Protein 1S0P (pdb70)

CATH classification: 1.25.40.330

InterPro domains:
  IPR001837 Adenylate cyclase-associated CAP [PTH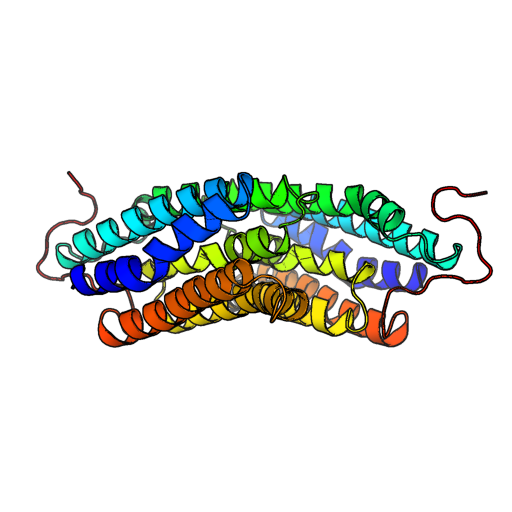R10652] (8-463)
  IPR006599 CARP motif [SM00673] (344-381)
  IPR006599 CARP motif [SM00673] (382-419)
  IPR013912 Adenylate cyclase-associated CAP, C-terminal [PF08603] (307-463)
  IPR013992 Adenylate cyclase-associated CAP, N-terminal [PF01213] (9-50)
  IPR016098 Cyclase-associated protein CAP/septum formation inhibitor MinC, C-terminal [G3DSA:2.160.20.70] (302-463)
  IPR017901 C-CAP/cofactor C-like domain [PS51329] (304-443)
  IPR018106 CAP, conserved site, N-terminal [PS01088] (9-21)
  IPR028417 CAP, conserved site, C-terminal [PS01089] (437-448)
  IPR036222 Adenylate cyclase-associated CAP, N-terminal domain superfamily [G3DSA:1.25.40.330] (51-221)
  IPR036222 Adenylate cyclase-associated CAP, N-terminal domain superfamily [SSF101278] (51-220)
  IPR036223 Adenylate cyclase-associated CAP, C-terminal superfamily [SSF69340] (307-463)
  IPR053950 CAP, N-terminal domain [PF21938] (55-213)

Solvent-accessible surface area: 16797 Å² total; per-residue (Å²): 78,35,125,53,2,42,59,15,16,75,117,11,2,80,43,0,34,62,23,0,118,147,24,5,118,38,0,4,60,1,1,67,32,0,40,103,0,2,77,26,1,54,60,15,6,63,38,0,59,103,7,103,122,20,68,126,127,14,23,95,68,38,12,98,67,5,17,98,49,9,29,61,0,8,131,26,20,27,83,47,68,101,17,196,47,34,29,1,0,0,0,0,8,34,0,12,25,1,4,21,0,5,64,25,105,90,62,0,1,78,9,0,32,55,8,40,35,13,0,48,52,16,1,89,83,4,57,185,107,39,138,74,116,46,105,36,3,22,55,0,4,52,24,0,18,53,0,0,94,39,0,22,144,13,0,120,128,75,10,79,95,14,16,67,33,47,115,191,14,39,91,3,132,68,84,2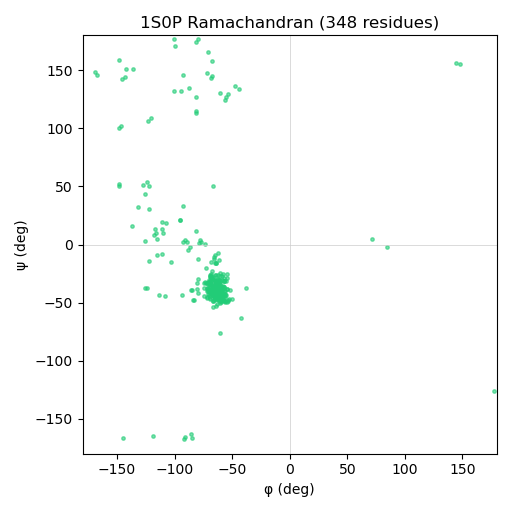05,53,38,163,66,0,49,62,20,15,70,122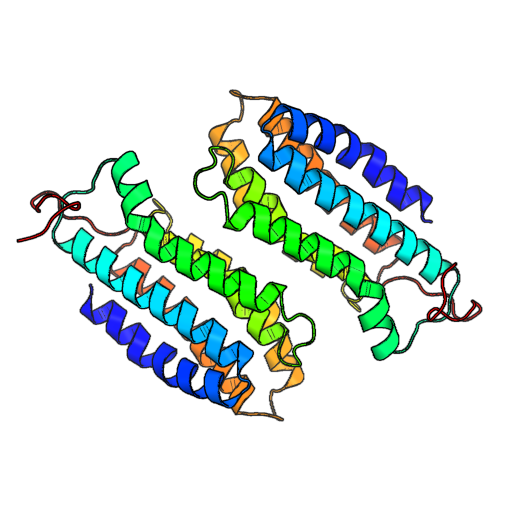,24,5,82,53,2,31,64,23,0,117,135,25,6,105,32,0,3,85,0,0,59,35,2,35,93,0,3,83,22,0,61,57,13,3,69,35,0,62,80,2,106,104,23,59,118,130,33,32,94,100,48,25,86,69,5,16,104,58,7,28,58,0,7,122,26,24,25,82,47,70,108,16,176,37,38,32,3,0,0,0,0,9,34,0,12,19,0,4,27,0,8,70,26,108,89,64,0,8,83,8,0,32,53,10,50,35,14,0,40,50,18,1,89,88,2,39,191,107,44,126,83,114,45,116,43,3,26,50,0,4,44,24,3,13,58,2,0,93,48,0,49,119,6,0,147,108,86,8,78,89,12,14,70,34,48,112,195,13,41,97,13,173,72,87,195

Sequence (352 aa):
SVKEFQNLVDQHITPFVALSKKLAPEVGNQVEQLVKAIDAEKALINTASQSKKPSQETLLELIKPLNNFAAEVGKIRDSNRSSKFFNNLSAISESIGFLSWVVVEPTPGPHVAEMRGSAEFYTNRILKEFKGVNQDQVDWVSNYVNFLKDLEKYIKQYHTTGLTWNPKGGDAKSATSVKEFQNLVDQHITPFVALSKKLAPEVGNQVEQLVKAIDAEKALINTASQSKKPSQETLLELIKPLNNFAAEVGKIRDSNRSSKFFNNLSAISESIGFLSWVVVEPTPGPHVAEMRGSAEFYTNRILKEFKGVNQDQVDWVSNYVNFLKDLEKYIKQYHTTGLTWNPKGGDAKSAT

B-factor: mean 16.44, std 8.62, range [5.57, 60.9]

Radius of gyration: 21.34 Å; Cα contacts (8 Å, |Δi|>4): 500; chains: 2; bounding box: 52×48×54 Å

Nearest PDB structures (foldseek):
  1s0p-assembly1_B  TM=9.963E-01  e=9.541E-25  Dictyostelium discoideum
  1tjf-assembly1_A  TM=9.956E-01  e=3.149E-23  Dictyostelium discoideum
  6rsw-assembly1_C  TM=9.699E-01  e=6.333E-14  Mus musculus
  6rsq-assembly1_A  TM=9.649E-01  e=9.505E-13  Mus musculus
  2cmr-assembly1_A  TM=3.172E-01  e=4.358E+00  Human immunodeficiency virus 1

Structure (mmCIF, N/CA/C/O backbone):
data_1S0P
#
_entry.id   1S0P
#
_cell.length_a   37.52
_cell.length_b   42.13
_cell.length_c   53.74
_cell.angle_alpha   97.42
_cell.angle_beta   105.09
_cell.angle_gamma   97.15
#
_symmetry.space_group_name_H-M   'P 1'
#
loop_
_entity.id
_entity.type
_entity.pdbx_description
1 polymer 'Adenylyl cyclase-associated protein'
2 non-polymer 'MAGNESIUM ION'
3 water water
#
loop_
_atom_site.group_PDB
_atom_site.id
_atom_site.type_symbol
_atom_site.label_atom_id
_atom_site.label_alt_id
_atom_site.label_comp_id
_atom_site.label_asym_id
_atom_site.label_entity_id
_atom_site.label_seq_id
_atom_site.pdbx_PDB_ins_code
_atom_site.Cartn_x
_atom_site.Cartn_y
_atom_site.Cartn_z
_atom_site.occupancy
_atom_site.B_iso_or_equiv
_atom_site.auth_seq_id
_atom_site.auth_comp_id
_atom_site.auth_asym_id
_atom_site.auth_atom_id
_atom_site.pdbx_PDB_model_num
ATOM 1 N N . SER A 1 1 ? -19.136 14.889 -17.694 1.00 25.20 51 SER A N 1
ATOM 2 C CA . SER A 1 1 ? -18.298 13.822 -18.294 1.00 21.91 51 SER A CA 1
ATOM 3 C C . SER A 1 1 ? -16.846 14.150 -17.937 1.00 22.01 51 SER A C 1
ATOM 4 O O . SER A 1 1 ? -16.523 15.214 -17.416 1.00 15.79 51 SER A O 1
ATOM 7 N N . VAL A 1 2 ? -15.985 13.204 -18.239 1.00 14.21 52 VAL A N 1
ATOM 8 C CA . VAL A 1 2 ? -14.568 13.317 -18.088 1.00 17.87 52 VAL A CA 1
ATOM 9 C C . VAL A 1 2 ? -14.018 14.515 -18.862 1.00 14.52 52 VAL A C 1
ATOM 10 O O . VAL A 1 2 ? -13.047 15.125 -18.433 1.00 13.27 52 VAL A O 1
ATOM 14 N N . LYS A 1 3 ? -14.627 14.902 -20.008 1.00 11.48 53 LYS A N 1
ATOM 15 C CA . LYS A 1 3 ? -14.152 16.070 -20.698 1.00 11.60 53 LYS A CA 1
ATOM 16 C C . LYS A 1 3 ? -14.300 17.297 -19.811 1.00 10.45 53 LYS A C 1
ATOM 17 O O . LYS A 1 3 ? -13.474 18.197 -19.914 1.00 11.80 53 LYS A O 1
ATOM 23 N N . GLU A 1 4 ? -15.339 17.363 -18.955 1.00 11.09 54 GLU A N 1
ATOM 24 C CA . GLU A 1 4 ? -15.464 18.565 -18.101 1.00 9.81 54 GLU A CA 1
ATOM 25 C C . GLU A 1 4 ? -14.296 18.588 -17.057 1.00 9.73 54 GLU A C 1
ATOM 26 O O . GLU A 1 4 ? -13.876 19.643 -16.671 1.00 12.95 54 GLU A O 1
ATOM 32 N N . PHE A 1 5 ? -13.845 17.417 -16.637 1.00 9.40 55 PHE A N 1
ATOM 33 C CA . PHE A 1 5 ? -12.725 17.368 -15.683 1.00 9.94 55 PHE A CA 1
ATOM 34 C C . PHE A 1 5 ? -11.449 17.812 -16.429 1.00 10.39 55 PHE A C 1
ATOM 35 O O . PHE A 1 5 ? -10.691 18.685 -15.952 1.00 10.52 55 PHE A O 1
ATOM 43 N N . GLN A 1 6 ? -11.259 17.314 -17.662 1.00 11.02 56 GLN A N 1
ATOM 44 C CA . GLN A 1 6 ? -10.108 17.735 -18.418 1.00 11.34 56 GLN A CA 1
ATOM 45 C C . GLN A 1 6 ? -10.145 19.223 -18.764 1.00 12.91 56 GLN A C 1
ATOM 46 O O . GLN A 1 6 ? -9.087 19.854 -18.851 1.00 12.23 56 GLN A O 1
ATOM 52 N N . ASN A 1 7 ? -11.326 19.783 -18.997 1.00 11.72 57 ASN A N 1
ATOM 53 C CA . ASN A 1 7 ? -11.439 21.207 -19.231 1.00 13.66 57 ASN A CA 1
ATOM 54 C C . ASN A 1 7 ? -10.860 22.015 -18.056 1.00 13.10 57 ASN A C 1
ATOM 55 O O . ASN A 1 7 ? -10.268 23.050 -18.271 1.00 14.63 57 ASN A O 1
ATOM 60 N N . LEU A 1 8 ? -11.046 21.526 -16.823 1.00 13.31 58 LEU A N 1
ATOM 61 C CA . LEU A 1 8 ? -10.480 22.209 -15.629 1.00 14.15 58 LEU A CA 1
ATOM 62 C C . LEU A 1 8 ? -8.979 22.112 -15.634 1.00 9.79 58 LEU A C 1
ATOM 63 O O . LEU A 1 8 ? -8.304 23.075 -15.292 1.00 12.55 58 LEU A O 1
ATOM 68 N N . VAL A 1 9 ? -8.454 20.966 -16.039 1.00 10.27 59 VAL A N 1
ATOM 69 C CA . VAL A 1 9 ? -7.018 20.780 -16.110 1.00 12.22 59 VAL A CA 1
ATOM 70 C C . VAL A 1 9 ? -6.450 21.724 -17.150 1.00 10.70 59 VAL A C 1
ATOM 71 O O . VAL A 1 9 ? -5.440 22.363 -16.919 1.00 12.67 59 VAL A O 1
ATOM 75 N N . ASP A 1 10 ? -7.107 21.810 -18.286 1.00 10.74 60 ASP A N 1
ATOM 76 C CA . ASP A 1 10 ? -6.637 22.659 -19.388 1.00 11.85 60 ASP A CA 1
ATOM 77 C C . ASP A 1 10 ? -6.611 24.118 -19.018 1.00 11.78 60 ASP A C 1
ATOM 78 O O . ASP A 1 10 ? -5.632 24.827 -19.243 1.00 14.90 60 ASP A O 1
ATOM 83 N N . GLN A 1 11 ? -7.672 24.534 -18.369 1.00 10.80 61 GLN A N 1
ATOM 84 C CA . GLN A 1 11 ? -7.796 25.922 -18.020 1.00 10.92 61 GLN A CA 1
ATOM 85 C C . GLN A 1 11 ? -6.866 26.410 -16.920 1.00 10.94 61 GLN A C 1
ATOM 86 O O . GLN A 1 11 ? -6.287 27.501 -17.005 1.00 13.96 61 GLN A O 1
ATOM 92 N N . HIS A 1 12 ? -6.759 25.570 -15.890 1.00 10.39 62 HIS A N 1
ATOM 93 C CA . HIS A 1 12 ? -5.983 25.952 -14.698 1.00 11.30 62 HIS A CA 1
ATOM 94 C C . HIS A 1 12 ? -4.660 25.251 -14.465 1.00 10.53 62 HIS A C 1
ATOM 95 O O . HIS A 1 12 ? -3.644 25.899 -14.087 1.00 12.93 62 HIS A O 1
ATOM 102 N N . ILE A 1 13 ? -4.665 23.931 -14.640 1.00 10.57 63 ILE A N 1
ATOM 103 C CA . ILE A 1 13 ? -3.450 23.160 -14.322 1.00 12.23 63 ILE A CA 1
ATOM 104 C C . ILE A 1 13 ? -2.322 23.403 -15.348 1.00 15.15 63 ILE A C 1
ATOM 105 O O . ILE A 1 13 ? -1.171 23.584 -14.973 1.00 15.44 63 ILE A O 1
ATOM 110 N N . THR A 1 14 ? -2.671 23.384 -16.630 1.00 15.03 64 THR A N 1
ATOM 111 C CA . THR A 1 14 ? -1.734 23.680 -17.715 1.00 17.99 64 THR A CA 1
ATOM 112 C C . THR A 1 14 ? -0.817 24.881 -17.417 1.00 12.19 64 THR A C 1
ATOM 113 O O . THR A 1 14 ? 0.431 24.742 -17.348 1.00 13.27 64 THR A O 1
ATOM 117 N N . PRO A 1 15 ? -1.440 26.050 -17.271 1.00 9.94 65 PRO A N 1
ATOM 118 C CA . PRO A 1 15 ? -0.598 27.206 -16.986 1.00 12.76 65 PRO A CA 1
ATOM 119 C C . PRO A 1 15 ? 0.116 27.137 -15.655 1.00 11.14 65 PRO A C 1
ATOM 120 O O . PRO A 1 15 ? 1.223 27.654 -15.553 1.00 13.03 65 PRO A O 1
ATOM 124 N N . PHE A 1 16 ? -0.492 26.482 -14.696 1.00 11.60 66 PHE A N 1
ATOM 125 C CA . PHE A 1 16 ? 0.077 26.307 -13.385 1.00 11.37 66 PHE A CA 1
ATOM 126 C C . PHE A 1 16 ? 1.380 25.498 -13.436 1.00 12.24 66 PHE A C 1
ATOM 127 O O . PHE A 1 16 ? 2.339 25.760 -12.731 1.00 10.18 66 PHE A O 1
ATOM 135 N N . VAL A 1 17 ? 1.409 24.465 -14.256 1.00 11.73 67 VAL A N 1
ATOM 136 C CA . VAL A 1 17 ? 2.575 23.605 -14.369 1.00 14.25 67 VAL A CA 1
ATOM 137 C C . VAL A 1 17 ? 3.757 24.418 -14.905 1.00 11.63 67 VAL A C 1
ATOM 138 O O . VAL A 1 17 ? 4.866 24.336 -14.388 1.00 14.71 67 VAL A O 1
ATOM 142 N N . ALA A 1 18 ? 3.471 25.168 -15.947 1.00 12.97 68 ALA A N 1
ATOM 143 C CA . ALA A 1 18 ? 4.514 25.993 -16.528 1.00 14.88 68 ALA A CA 1
ATOM 144 C C . ALA A 1 18 ? 5.037 27.017 -15.540 1.00 15.09 68 ALA A C 1
ATOM 145 O O . ALA A 1 18 ? 6.251 27.238 -15.408 1.00 13.90 68 ALA A O 1
ATOM 147 N N . LEU A 1 19 ? 4.130 27.654 -14.797 1.00 11.36 69 LEU A N 1
ATOM 148 C CA . LEU A 1 19 ? 4.578 28.642 -13.807 1.00 12.89 69 LEU A CA 1
ATOM 149 C C . LEU A 1 19 ? 5.386 27.957 -12.747 1.00 9.56 69 LEU A C 1
ATOM 150 O O . LEU A 1 19 ? 6.385 28.531 -12.253 1.00 11.55 69 LEU A O 1
ATOM 155 N N . SER A 1 20 ? 5.022 26.747 -12.328 1.00 9.98 70 SER A N 1
ATOM 156 C CA . SER A 1 20 ? 5.702 25.981 -11.322 1.00 10.19 70 SER A CA 1
ATOM 157 C C . SER A 1 20 ? 7.165 25.676 -11.709 1.00 11.36 70 SER A C 1
ATOM 158 O O . SER A 1 20 ? 8.098 25.877 -10.889 1.00 11.49 70 SER A O 1
ATOM 161 N N . LYS A 1 21 ? 7.334 25.200 -12.933 1.00 11.88 71 LYS A N 1
ATOM 162 C CA . LYS A 1 21 ? 8.677 24.934 -13.448 1.00 16.35 71 LYS A CA 1
ATOM 163 C C . LYS A 1 21 ? 9.474 26.224 -13.586 1.00 18.17 71 LYS A C 1
ATOM 164 O O . LYS A 1 21 ? 10.675 26.231 -13.345 1.00 17.30 71 LYS A O 1
ATOM 170 N N . LYS A 1 22 ? 8.809 27.316 -13.895 1.00 13.84 72 LYS A N 1
ATOM 171 C CA . LYS A 1 22 ? 9.496 28.581 -14.030 1.00 16.42 72 LYS A CA 1
ATOM 172 C C . LYS A 1 22 ? 9.936 29.114 -12.647 1.00 11.95 72 LYS A C 1
ATOM 173 O O . LYS A 1 22 ? 11.067 29.639 -12.483 1.00 18.15 72 LYS A O 1
ATOM 179 N N . LEU A 1 23 ? 9.113 28.925 -11.603 1.00 11.35 73 LEU A N 1
ATOM 180 C CA . LEU A 1 23 ? 9.418 29.470 -10.284 1.00 11.06 73 LEU A CA 1
ATOM 181 C C . LEU A 1 23 ? 10.639 28.848 -9.600 1.00 10.83 73 LEU A C 1
ATOM 182 O O . LEU A 1 23 ? 11.488 29.518 -9.037 1.00 13.15 73 LEU A O 1
ATOM 187 N N . ALA A 1 24 ? 10.694 27.522 -9.578 1.00 10.46 74 ALA A N 1
ATOM 188 C CA . ALA A 1 24 ? 11.780 26.850 -8.849 1.00 9.51 74 ALA A CA 1
ATOM 189 C C . ALA A 1 24 ? 11.796 25.355 -9.239 1.00 11.04 74 ALA A C 1
ATOM 190 O O . ALA A 1 24 ? 10.720 24.758 -9.472 1.00 12.17 74 ALA A O 1
ATOM 192 N N . PRO A 1 25 ? 12.978 24.720 -9.293 1.00 8.82 75 PRO A N 1
ATOM 193 C CA . PRO A 1 25 ? 13.039 23.319 -9.674 1.00 9.97 75 PRO A CA 1
ATOM 194 C C . PRO A 1 25 ? 12.284 22.364 -8.801 1.00 8.49 75 PRO A C 1
ATOM 195 O O . PRO A 1 25 ? 11.619 21.463 -9.311 1.00 8.65 75 PRO A O 1
ATOM 199 N N . GLU A 1 26 ? 12.271 22.583 -7.508 1.00 8.29 76 GLU A N 1
ATOM 200 C CA . GLU A 1 26 ? 11.626 21.630 -6.626 1.00 8.11 76 GLU A CA 1
ATOM 201 C C . GLU A 1 26 ? 10.096 21.862 -6.651 1.00 8.82 76 GLU A C 1
ATOM 202 O O . GLU A 1 26 ? 9.342 20.911 -6.408 1.00 9.71 76 GLU A O 1
ATOM 208 N N . VAL A 1 27 ? 9.629 23.075 -6.880 1.00 8.70 77 VAL A N 1
ATOM 209 C CA . VAL A 1 27 ? 8.184 23.315 -7.073 1.00 9.83 77 VAL A CA 1
ATOM 210 C C . VAL A 1 27 ? 7.765 22.581 -8.395 1.00 8.09 77 VAL A C 1
ATOM 211 O O . VAL A 1 27 ? 6.708 21.922 -8.422 1.00 8.85 77 VAL A O 1
ATOM 215 N N . GLY A 1 28 ? 8.545 22.734 -9.478 1.00 8.17 78 GLY A N 1
ATOM 216 C CA . GLY A 1 28 ? 8.206 22.043 -10.714 1.00 8.02 78 GLY A CA 1
ATOM 217 C C . GLY A 1 28 ? 8.108 20.545 -10.474 1.00 7.43 78 GLY A C 1
ATOM 218 O O . GLY A 1 28 ? 7.167 19.888 -10.944 1.00 8.14 78 GLY A O 1
ATOM 219 N N . ASN A 1 29 ? 9.026 19.983 -9.738 1.00 6.96 79 ASN A N 1
ATOM 220 C CA . ASN A 1 29 ? 9.005 18.541 -9.533 1.00 8.19 79 ASN A CA 1
ATOM 221 C C . ASN A 1 29 ? 7.808 18.104 -8.675 1.00 8.11 79 ASN A C 1
ATOM 222 O O . ASN A 1 29 ? 7.134 17.095 -8.982 1.00 8.28 79 ASN A O 1
ATOM 227 N N . GLN A 1 30 ? 7.497 18.859 -7.657 1.00 9.32 80 GLN A N 1
ATOM 228 C CA . GLN A 1 30 ? 6.349 18.530 -6.864 1.00 8.12 80 GLN A CA 1
ATOM 229 C C . GLN A 1 30 ? 5.046 18.618 -7.682 1.00 8.98 80 GLN A C 1
ATOM 230 O O . GLN A 1 30 ? 4.144 17.747 -7.559 1.00 10.01 80 GLN A O 1
ATOM 236 N N . VAL A 1 31 ? 4.929 19.676 -8.494 1.00 9.00 81 VAL A N 1
ATOM 237 C CA . VAL A 1 31 ? 3.738 19.798 -9.319 1.00 8.07 81 VAL A CA 1
ATOM 238 C C . VAL A 1 31 ? 3.690 18.727 -10.404 1.00 10.07 81 VAL A C 1
ATOM 239 O O . VAL A 1 31 ? 2.570 18.343 -10.816 1.00 10.35 81 VAL A O 1
ATOM 243 N N . GLU A 1 32 ? 4.824 18.222 -10.888 1.00 10.07 82 GLU A N 1
ATOM 244 C CA . GLU A 1 32 ? 4.718 17.099 -11.835 1.00 10.82 82 GLU A CA 1
ATOM 245 C C . GLU A 1 32 ? 4.028 15.919 -11.143 1.00 13.50 82 GLU A C 1
ATOM 246 O O . GLU A 1 32 ? 3.309 15.150 -11.792 1.00 11.04 82 GLU A O 1
ATOM 252 N N . GLN A 1 33 ? 4.243 15.717 -9.848 1.00 10.21 83 GLN A N 1
ATOM 253 C CA . GLN A 1 33 ? 3.498 14.627 -9.281 1.00 9.27 83 GLN A CA 1
ATOM 254 C C . GLN A 1 33 ? 2.064 14.867 -9.052 1.00 8.46 83 GLN A C 1
ATOM 255 O O . GLN A 1 33 ? 1.256 13.948 -9.240 1.00 8.28 83 GLN A O 1
ATOM 261 N N . LEU A 1 34 ? 1.717 16.099 -8.720 1.00 7.96 84 LEU A N 1
ATOM 262 C CA . LEU A 1 34 ? 0.330 16.464 -8.670 1.00 9.13 84 LEU A CA 1
ATOM 263 C C . LEU A 1 34 ? -0.334 16.200 -10.071 1.00 8.86 84 LEU A C 1
ATOM 264 O O . LEU A 1 34 ? -1.452 15.657 -10.122 1.00 8.56 84 LEU A O 1
ATOM 269 N N . VAL A 1 35 ? 0.300 16.547 -11.151 1.00 9.98 85 VAL A N 1
ATOM 270 C CA . VAL A 1 35 ? -0.283 16.346 -12.472 1.00 9.20 85 VAL A CA 1
ATOM 271 C C . VAL A 1 35 ? -0.453 14.865 -12.730 1.00 9.42 85 VAL A C 1
ATOM 272 O O . VAL A 1 35 ? -1.498 14.524 -13.307 1.00 8.35 85 VAL A O 1
ATOM 276 N N . LYS A 1 36 ? 0.476 14.007 -12.384 1.00 7.89 86 LYS A N 1
ATOM 277 C CA . LYS A 1 36 ? 0.337 12.562 -12.569 1.00 9.38 86 LYS A CA 1
ATOM 278 C C . LYS A 1 36 ? -0.845 12.087 -11.736 1.00 9.96 86 LYS A C 1
ATOM 279 O O . LYS A 1 36 ? -1.641 11.257 -12.196 1.00 10.77 86 LYS A O 1
ATOM 285 N N . ALA A 1 37 ? -1.018 12.616 -10.502 1.00 8.15 87 ALA A N 1
ATOM 286 C CA . ALA A 1 37 ? -2.151 12.210 -9.674 1.00 8.83 87 ALA A CA 1
ATOM 287 C C . ALA A 1 37 ? -3.478 12.653 -10.303 1.00 8.63 87 ALA A C 1
ATOM 288 O O . ALA A 1 37 ? -4.456 11.892 -10.291 1.00 9.94 87 ALA A O 1
ATOM 290 N N . ILE A 1 38 ? -3.531 13.852 -10.819 1.00 6.26 88 ILE A N 1
ATOM 291 C CA . ILE A 1 38 ? -4.737 14.381 -11.480 1.00 8.85 88 ILE A CA 1
ATOM 292 C C . ILE A 1 38 ? -5.056 13.479 -12.694 1.00 7.99 88 ILE A C 1
ATOM 293 O O . ILE A 1 38 ? -6.265 13.153 -12.919 1.00 9.45 88 ILE A O 1
ATOM 298 N N . ASP A 1 39 ? -4.087 13.057 -13.485 1.00 7.92 89 ASP A N 1
ATOM 299 C CA . ASP A 1 39 ? -4.354 12.112 -14.579 1.00 9.92 89 ASP A CA 1
ATOM 300 C C . ASP A 1 39 ? -4.891 10.832 -14.067 1.00 8.43 89 ASP A C 1
ATOM 301 O O . ASP A 1 39 ? -5.834 10.279 -14.679 1.00 9.32 89 ASP A O 1
ATOM 306 N N . ALA A 1 40 ? -4.386 10.293 -12.993 1.00 8.58 90 ALA A N 1
ATOM 307 C CA . ALA A 1 40 ? -4.930 9.070 -12.445 1.00 9.99 90 ALA A CA 1
ATOM 308 C C . ALA A 1 40 ? -6.342 9.329 -11.974 1.00 10.25 90 ALA A C 1
ATOM 309 O O . ALA A 1 40 ? -7.230 8.436 -12.120 1.00 11.48 90 ALA A O 1
ATOM 311 N N . GLU A 1 41 ? -6.623 10.505 -11.386 1.00 8.62 91 GLU A N 1
ATOM 312 C CA . GLU A 1 41 ? -7.963 10.756 -10.927 1.00 8.63 91 GLU A CA 1
ATOM 313 C C . GLU A 1 41 ? -8.943 10.780 -12.113 1.00 8.49 91 GLU A C 1
ATOM 314 O O . GLU A 1 41 ? -10.100 10.244 -11.978 1.00 8.26 91 GLU A O 1
ATOM 320 N N . LYS A 1 42 ? -8.551 11.438 -13.196 1.00 8.03 92 LYS A N 1
ATOM 321 C CA . LYS A 1 42 ? -9.414 11.442 -14.396 1.00 6.91 92 LYS A CA 1
ATOM 322 C C . LYS A 1 42 ? -9.680 9.995 -14.832 1.00 9.60 92 LYS A C 1
ATOM 323 O O . LYS A 1 42 ? -10.859 9.642 -15.192 1.00 9.08 92 LYS A O 1
ATOM 329 N N . ALA A 1 43 ? -8.676 9.144 -14.858 1.00 8.60 93 ALA A N 1
ATOM 330 C CA . ALA A 1 43 ? -8.917 7.773 -15.247 1.00 9.59 93 ALA A CA 1
ATOM 331 C C . ALA A 1 43 ? -9.862 7.071 -14.305 1.00 7.44 93 ALA A C 1
ATOM 332 O O . ALA A 1 43 ? -10.703 6.272 -14.768 1.00 9.65 93 ALA A O 1
ATOM 334 N N . LEU A 1 44 ? -9.844 7.338 -13.003 1.00 9.42 94 LEU A N 1
ATOM 335 C CA . LEU A 1 44 ? -10.752 6.668 -12.091 1.00 7.26 94 LEU A CA 1
ATOM 336 C C . LEU A 1 44 ? -12.196 7.229 -12.352 1.00 9.92 94 LEU A C 1
ATOM 337 O O . LEU A 1 44 ? -13.171 6.475 -12.273 1.00 10.37 94 LEU A O 1
ATOM 342 N N . ILE A 1 45 ? -12.377 8.514 -12.642 1.00 8.10 95 ILE A N 1
ATOM 343 C CA . ILE A 1 45 ? -13.696 9.023 -12.949 1.00 8.92 95 ILE A CA 1
ATOM 344 C C . ILE A 1 45 ? -14.241 8.327 -14.183 1.00 7.55 95 ILE A C 1
ATOM 345 O O . ILE A 1 45 ? -15.410 7.942 -14.244 1.00 8.43 95 ILE A O 1
ATOM 350 N N . ASN A 1 46 ? -13.392 8.113 -15.178 1.00 7.94 96 ASN A N 1
ATOM 351 C CA . ASN A 1 46 ? -13.838 7.413 -16.365 1.00 8.97 96 ASN A CA 1
ATOM 352 C C . ASN A 1 46 ? -14.195 5.953 -16.017 1.00 9.39 96 ASN A C 1
ATOM 353 O O . ASN A 1 46 ? -15.285 5.459 -16.469 1.00 9.47 96 ASN A O 1
ATOM 358 N N . THR A 1 47 ? -13.381 5.225 -15.296 1.00 9.17 97 THR A N 1
ATOM 359 C CA . THR A 1 47 ? -13.697 3.856 -14.913 1.00 10.78 97 THR A CA 1
ATOM 360 C C . THR A 1 47 ? -15.036 3.864 -14.167 1.00 9.70 97 THR A C 1
ATOM 361 O O . THR A 1 47 ? -15.901 2.990 -14.427 1.00 11.05 97 THR A O 1
ATOM 365 N N . ALA A 1 48 ? -15.276 4.809 -13.268 1.00 9.83 98 ALA A N 1
ATOM 366 C CA . ALA A 1 48 ? -16.516 4.814 -12.492 1.00 7.22 98 ALA A CA 1
ATOM 367 C C . ALA A 1 48 ? -17.732 5.046 -13.376 1.00 8.18 98 ALA A C 1
ATOM 368 O O . ALA A 1 48 ? -18.788 4.444 -13.154 1.00 9.63 98 ALA A O 1
ATOM 370 N N . SER A 1 49 ? -17.593 5.859 -14.411 1.00 7.73 99 SER A N 1
ATOM 371 C CA . SER A 1 49 ? -18.697 6.096 -15.336 1.00 6.76 99 SER A CA 1
ATOM 372 C C . SER A 1 49 ? -19.121 4.811 -16.103 1.00 10.19 99 SER A C 1
ATOM 373 O O . SER A 1 49 ? -20.250 4.718 -16.602 1.00 10.03 99 SER A O 1
ATOM 376 N N . GLN A 1 50 ? -18.248 3.825 -16.062 1.00 10.28 100 GLN A N 1
ATOM 377 C CA . GLN A 1 50 ? -18.427 2.576 -16.807 1.00 10.59 100 GLN A CA 1
ATOM 378 C C . GLN A 1 50 ? -18.591 1.409 -15.890 1.00 9.60 100 GLN A C 1
ATOM 379 O O . GLN A 1 50 ? -18.800 0.271 -16.413 1.00 13.39 100 GLN A O 1
ATOM 385 N N . SER A 1 51 ? -18.656 1.581 -14.597 1.00 9.09 101 SER A N 1
ATOM 386 C CA . SER A 1 51 ? -18.584 0.428 -13.720 1.00 9.66 101 SER A CA 1
ATOM 387 C C . SER A 1 51 ? -19.511 0.566 -12.527 1.00 11.36 101 SER A C 1
ATOM 388 O O . SER A 1 51 ? -19.735 1.684 -11.989 1.00 9.14 101 SER A O 1
ATOM 391 N N . LYS A 1 52 ? -19.968 -0.586 -12.031 1.00 12.39 102 LYS A N 1
ATOM 392 C CA . LYS A 1 52 ? -20.739 -0.657 -10.813 1.00 12.04 102 LYS A CA 1
ATOM 393 C C . LYS A 1 52 ? -19.799 -0.271 -9.622 1.00 12.77 102 LYS A C 1
ATOM 394 O O . LYS A 1 52 ? -18.607 -0.594 -9.624 1.00 15.88 102 LYS A O 1
ATOM 400 N N . LYS A 1 53 ? -20.376 0.393 -8.637 1.00 13.59 103 LYS A N 1
ATOM 401 C CA . LYS A 1 53 ? -19.645 0.805 -7.440 1.00 17.60 103 LYS A CA 1
ATOM 402 C C . LYS A 1 53 ? -19.004 -0.486 -6.841 1.00 23.58 103 LYS A C 1
ATOM 403 O O . LYS A 1 53 ? -19.672 -1.505 -6.665 1.00 22.08 103 LYS A O 1
ATOM 409 N N . PRO A 1 54 ? -17.679 -0.458 -6.596 1.00 24.52 104 PRO A N 1
ATOM 410 C CA . PRO A 1 54 ? -16.995 -1.634 -6.035 1.00 27.00 104 PRO A CA 1
ATOM 411 C C . PRO A 1 54 ? -17.127 -1.761 -4.510 1.00 26.97 104 PRO A C 1
ATOM 412 O O . PRO A 1 54 ? -17.655 -0.886 -3.848 1.00 22.94 104 PRO A O 1
ATOM 416 N N . SER A 1 55 ? -16.629 -2.865 -3.963 1.00 28.97 105 SER A N 1
ATOM 417 C CA . SER A 1 55 ? -16.652 -3.053 -2.539 1.00 30.39 105 SER A CA 1
ATOM 418 C C . SER A 1 55 ? -15.634 -2.074 -1.957 1.00 30.84 105 SER A C 1
ATOM 419 O O . SER A 1 55 ? -14.816 -1.514 -2.693 1.00 27.50 105 SER A O 1
ATOM 422 N N . GLN A 1 56 ? -15.691 -1.865 -0.644 1.00 30.19 106 GLN A N 1
ATOM 423 C CA . GLN A 1 56 ? -14.771 -0.998 0.077 1.00 33.10 106 GLN A CA 1
ATOM 424 C C . GLN A 1 56 ? -13.322 -1.483 -0.091 1.00 30.78 106 GLN A C 1
ATOM 425 O O . GLN A 1 56 ? -12.379 -0.648 -0.188 1.00 29.75 106 GLN A O 1
ATOM 431 N N . GLU A 1 57 ? -13.169 -2.809 -0.144 1.00 29.43 107 GLU A N 1
ATOM 432 C CA . GLU A 1 57 ? -11.869 -3.488 -0.299 1.00 30.51 107 GLU A CA 1
ATOM 433 C C . GLU A 1 57 ? -11.277 -3.180 -1.664 1.00 30.02 107 GLU A C 1
ATOM 434 O O . GLU A 1 57 ? -10.087 -2.868 -1.814 1.00 28.72 107 GLU A O 1
ATOM 440 N N . THR A 1 58 ? -12.120 -3.244 -2.676 1.00 25.91 108 THR A N 1
ATOM 441 C CA . THR A 1 58 ? -11.675 -2.944 -4.039 1.00 24.73 108 THR A CA 1
ATOM 442 C C . THR A 1 58 ? -11.373 -1.446 -4.174 1.00 25.98 108 THR A C 1
ATOM 443 O O . THR A 1 58 ? -10.394 -1.059 -4.811 1.00 22.44 108 THR A O 1
ATOM 447 N N . LEU A 1 59 ? -12.186 -0.617 -3.539 1.00 24.02 109 LEU A N 1
ATOM 448 C CA . LEU A 1 59 ? -11.993 0.833 -3.588 1.00 25.59 109 LEU A CA 1
ATOM 449 C C . LEU A 1 59 ? -10.634 1.205 -2.953 1.00 26.75 109 LEU A C 1
ATOM 450 O O . LEU A 1 59 ? -9.894 2.072 -3.454 1.00 22.23 109 LEU A O 1
ATOM 455 N N . LEU A 1 60 ? -10.323 0.564 -1.832 1.00 26.68 110 LEU A N 1
ATOM 456 C CA . LEU A 1 60 ? -9.047 0.836 -1.180 1.00 28.47 110 LEU A CA 1
ATOM 457 C C . LEU A 1 60 ? -7.869 0.485 -2.104 1.00 28.75 110 LEU A C 1
ATOM 458 O O . LEU A 1 60 ? -6.787 1.087 -1.992 1.00 28.69 110 LEU A O 1
ATOM 463 N N . GLU A 1 61 ? -8.057 -0.460 -3.017 1.00 26.32 111 GLU A N 1
ATOM 464 C CA . GLU A 1 61 ? -6.998 -0.808 -3.967 1.00 27.42 111 GLU A CA 1
ATOM 465 C C . GLU A 1 61 ? -6.892 0.176 -5.128 1.00 25.61 111 GLU A C 1
ATOM 466 O O . GLU A 1 61 ? -5.787 0.595 -5.489 1.00 21.16 111 GLU A O 1
ATOM 472 N N . LEU A 1 62 ? -8.042 0.606 -5.666 1.00 22.92 112 LEU A N 1
ATOM 473 C CA . LEU A 1 62 ? -8.115 1.562 -6.772 1.00 18.92 112 LEU A CA 1
ATOM 474 C C . LEU A 1 62 ? -7.518 2.947 -6.498 1.00 17.94 112 LEU A C 1
ATOM 475 O O . LEU A 1 62 ? -7.034 3.562 -7.427 1.00 22.09 112 LEU A O 1
ATOM 480 N N . ILE A 1 63 ? -7.569 3.378 -5.253 1.00 15.19 113 ILE A N 1
ATOM 481 C CA . ILE A 1 63 ? -7.030 4.649 -4.794 1.00 20.75 113 ILE A CA 1
ATOM 482 C C . ILE A 1 63 ? -5.520 4.647 -4.567 1.00 18.95 113 ILE A C 1
ATOM 483 O O . ILE A 1 63 ? -4.908 5.705 -4.315 1.00 17.04 113 ILE A O 1
ATOM 488 N N . LYS A 1 64 ? -4.922 3.455 -4.553 1.00 15.83 114 LYS A N 1
ATOM 489 C CA . LYS A 1 64 ? -3.475 3.410 -4.194 1.00 16.36 114 LYS A CA 1
ATOM 490 C C . LYS A 1 64 ? -2.507 4.257 -4.972 1.00 16.47 114 LYS A C 1
ATOM 491 O O . LYS A 1 64 ? -1.642 4.935 -4.380 1.00 13.60 114 LYS A O 1
ATOM 497 N N . PRO A 1 65 ? -2.660 4.286 -6.282 1.00 14.98 115 PRO A N 1
ATOM 498 C CA . PRO A 1 65 ? -1.740 5.106 -7.059 1.00 15.18 115 PRO A CA 1
ATOM 499 C C . PRO A 1 65 ? -1.868 6.597 -6.647 1.00 16.64 115 PRO A C 1
ATOM 500 O O . PRO A 1 65 ? -0.878 7.332 -6.567 1.00 15.43 115 PRO A O 1
ATOM 504 N N . LEU A 1 66 ? -3.089 7.067 -6.449 1.00 14.00 116 LEU A N 1
ATOM 505 C CA . LEU A 1 66 ? -3.292 8.447 -5.985 1.00 15.42 116 LEU A CA 1
ATOM 506 C C . LEU A 1 66 ? -2.582 8.710 -4.646 1.00 17.67 116 LEU A C 1
ATOM 507 O O . LEU A 1 66 ? -1.903 9.727 -4.489 1.00 13.32 116 LEU A O 1
ATOM 512 N N . ASN A 1 67 ? -2.745 7.835 -3.672 1.00 13.94 117 ASN A N 1
ATOM 513 C CA . ASN A 1 67 ? -2.120 8.042 -2.383 1.00 16.01 117 ASN A CA 1
ATOM 514 C C . ASN A 1 67 ? -0.593 8.035 -2.523 1.00 12.58 117 ASN A C 1
ATOM 515 O O . ASN A 1 67 ? 0.099 8.727 -1.749 1.00 16.10 117 ASN A O 1
ATOM 520 N N . ASN A 1 68 ? -0.042 7.191 -3.407 1.00 12.96 118 ASN A N 1
ATOM 521 C CA . ASN A 1 68 ? 1.412 7.172 -3.587 1.00 12.74 118 ASN A CA 1
ATOM 522 C C . ASN A 1 68 ? 1.930 8.479 -4.182 1.00 14.11 118 ASN A C 1
ATOM 523 O O . ASN A 1 68 ? 2.964 8.952 -3.755 1.00 14.04 118 ASN A O 1
ATOM 528 N N . PHE A 1 69 ? 1.201 9.110 -5.101 1.00 11.34 119 PHE A N 1
ATOM 529 C CA . PHE A 1 69 ? 1.668 10.414 -5.602 1.00 12.63 119 PHE A CA 1
ATOM 530 C C . PHE A 1 69 ? 1.575 11.436 -4.433 1.00 11.84 119 PHE A C 1
ATOM 531 O O . PHE A 1 69 ? 2.478 12.285 -4.263 1.00 12.71 119 PHE A O 1
ATOM 539 N N . ALA A 1 70 ? 0.529 11.358 -3.612 1.00 12.30 120 ALA A N 1
ATOM 540 C CA . ALA A 1 70 ? 0.405 12.238 -2.445 1.00 11.98 120 ALA A CA 1
ATOM 541 C C . ALA A 1 70 ? 1.557 12.073 -1.476 1.00 13.22 120 ALA A C 1
ATOM 542 O O . ALA A 1 70 ? 2.054 13.052 -0.881 1.00 13.66 120 ALA A O 1
ATOM 544 N N . ALA A 1 71 ? 2.031 10.846 -1.248 1.00 12.79 121 ALA A N 1
ATOM 545 C CA . ALA A 1 71 ? 3.183 10.675 -0.368 1.00 10.61 121 ALA A CA 1
ATOM 546 C C . ALA A 1 71 ? 4.374 11.456 -0.915 1.00 11.26 121 ALA A C 1
ATOM 547 O O . ALA A 1 71 ? 5.149 12.056 -0.184 1.00 12.64 121 ALA A O 1
ATOM 549 N N . GLU A 1 72 ? 4.576 11.336 -2.225 1.00 10.53 122 GLU A N 1
ATOM 550 C CA . GLU A 1 72 ? 5.735 12.022 -2.810 1.00 11.47 122 GLU A CA 1
ATOM 551 C C . GLU A 1 72 ? 5.637 13.542 -2.789 1.00 11.87 122 GLU A C 1
ATOM 552 O O . GLU A 1 72 ? 6.627 14.216 -2.503 1.00 10.20 122 GLU A O 1
ATOM 558 N N . VAL A 1 73 ? 4.432 14.046 -2.993 1.00 8.98 123 VAL A N 1
ATOM 559 C CA . VAL A 1 73 ? 4.201 15.470 -2.894 1.00 9.16 123 VAL A CA 1
ATOM 560 C C . VAL A 1 73 ? 4.572 15.961 -1.480 1.00 10.16 123 VAL A C 1
ATOM 561 O O . VAL A 1 73 ? 5.250 16.988 -1.305 1.00 9.92 123 VAL A O 1
ATOM 565 N N . GLY A 1 74 ? 4.143 15.192 -0.476 1.00 10.62 124 GLY A N 1
ATOM 566 C CA . GLY A 1 74 ? 4.454 15.568 0.890 1.00 10.32 124 GLY A CA 1
ATOM 567 C C . GLY A 1 74 ? 5.933 15.391 1.207 1.00 9.86 124 GLY A C 1
ATOM 568 O O . GLY A 1 74 ? 6.577 16.233 1.906 1.00 12.21 124 GLY A O 1
ATOM 569 N N . LYS A 1 75 ? 6.542 14.316 0.719 1.00 10.05 125 LYS A N 1
ATOM 570 C CA . LYS A 1 75 ? 7.960 14.167 0.950 1.00 13.54 125 LYS A CA 1
ATOM 571 C C . LYS A 1 75 ? 8.806 15.286 0.351 1.00 13.09 125 LYS A C 1
ATOM 572 O O . LYS A 1 75 ? 9.776 15.739 1.017 1.00 10.87 125 LYS A O 1
ATOM 578 N N . ILE A 1 76 ? 8.507 15.711 -0.869 1.00 10.49 126 ILE A N 1
ATOM 579 C CA . ILE A 1 76 ? 9.294 16.785 -1.481 1.00 10.15 126 ILE A CA 1
ATOM 580 C C . ILE A 1 76 ? 9.199 18.029 -0.611 1.00 9.85 126 ILE A C 1
ATOM 581 O O . ILE A 1 76 ? 10.207 18.679 -0.339 1.00 12.40 126 ILE A O 1
ATOM 586 N N . ARG A 1 77 ? 8.010 18.398 -0.124 1.00 9.78 127 ARG A N 1
ATOM 587 C CA . ARG A 1 77 ? 7.916 19.550 0.733 1.00 9.28 127 ARG A CA 1
ATOM 588 C C . ARG A 1 77 ? 8.598 19.401 2.062 1.00 9.95 127 ARG A C 1
ATOM 589 O O . ARG A 1 77 ? 9.343 20.296 2.526 1.00 12.17 127 ARG A O 1
ATOM 597 N N . ASP A 1 78 ? 8.323 18.269 2.725 1.00 10.58 128 ASP A N 1
ATOM 598 C CA . ASP A 1 78 ? 8.861 18.164 4.071 1.00 12.38 128 ASP A CA 1
ATOM 599 C C . ASP A 1 78 ? 10.405 18.145 4.083 1.00 11.84 128 ASP A C 1
ATOM 600 O O . ASP A 1 78 ? 11.031 18.518 5.101 1.00 13.83 128 ASP A O 1
ATOM 605 N N . SER A 1 79 ? 11.005 17.692 2.988 1.00 11.82 129 SER A N 1
ATOM 606 C CA . SER A 1 79 ? 12.479 17.592 2.888 1.00 13.88 129 SER A CA 1
ATOM 607 C C . SER A 1 79 ? 13.079 18.867 2.320 1.00 15.12 129 SER A C 1
ATOM 608 O O . SER A 1 79 ? 14.319 18.911 2.106 1.00 15.43 129 SER A O 1
ATOM 611 N N . ASN A 1 80 ? 12.289 19.927 2.055 1.00 12.32 130 ASN A N 1
ATOM 612 C CA . ASN A 1 80 ? 12.793 21.217 1.485 1.00 14.23 130 ASN A CA 1
ATOM 613 C C . ASN A 1 80 ? 12.428 22.442 2.312 1.00 13.95 130 ASN A C 1
ATOM 614 O O . ASN A 1 80 ? 12.035 23.486 1.768 1.00 14.47 130 ASN A O 1
ATOM 619 N N . ARG A 1 81 ? 12.578 22.329 3.644 1.00 14.73 131 ARG A N 1
ATOM 620 C CA . ARG A 1 81 ? 12.285 23.458 4.531 1.00 19.39 131 ARG A CA 1
ATOM 621 C C . ARG A 1 81 ? 13.119 24.631 4.191 1.00 19.63 131 ARG A C 1
ATOM 622 O O . ARG A 1 81 ? 12.695 25.773 4.332 1.00 25.97 131 ARG A O 1
ATOM 630 N N . SER A 1 82 ? 14.299 24.372 3.687 1.00 22.54 132 SER A N 1
ATOM 631 C CA . SER A 1 82 ? 15.171 25.463 3.347 1.00 24.47 132 SER A CA 1
ATOM 632 C C . SER A 1 82 ? 15.024 25.890 1.918 1.00 23.95 132 SER A C 1
ATOM 633 O O . SER A 1 82 ? 15.998 26.237 1.238 1.00 31.10 132 SER A O 1
ATOM 636 N N . SER A 1 83 ? 13.815 25.771 1.399 1.00 16.03 133 SER A N 1
ATOM 637 C CA . SER A 1 83 ? 13.541 26.321 0.083 1.00 13.99 133 SER A CA 1
ATOM 638 C C . SER A 1 83 ? 12.999 27.758 0.272 1.00 12.78 133 SER A C 1
ATOM 639 O O . SER A 1 83 ? 12.261 28.037 1.207 1.00 16.08 133 SER A O 1
ATOM 642 N N . LYS A 1 84 ? 13.335 28.607 -0.666 1.00 15.51 134 LYS A N 1
ATOM 643 C CA . LYS A 1 84 ? 12.781 29.960 -0.707 1.00 13.60 134 LYS A CA 1
ATOM 644 C C . LYS A 1 84 ? 11.356 29.904 -1.259 1.00 14.18 134 LYS A C 1
ATOM 645 O O . LYS A 1 84 ? 10.719 30.954 -1.452 1.00 15.77 134 LYS A O 1
ATOM 651 N N . PHE A 1 85 ? 10.885 28.689 -1.549 1.00 12.54 135 PHE A N 1
ATOM 652 C CA . PHE A 1 85 ? 9.532 28.482 -2.054 1.00 11.32 135 PHE A CA 1
ATOM 653 C C . PHE A 1 85 ? 8.751 27.542 -1.148 1.00 10.04 135 PHE A C 1
ATOM 654 O O . PHE A 1 85 ? 7.814 26.870 -1.609 1.00 10.60 135 PHE A O 1
ATOM 662 N N . PHE A 1 86 ? 9.039 27.531 0.130 1.00 10.48 136 PHE A N 1
ATOM 663 C CA . PHE A 1 86 ? 8.364 26.668 1.023 1.00 10.03 136 PHE A CA 1
ATOM 664 C C . PHE A 1 86 ? 6.853 26.935 1.085 1.00 8.82 136 PHE A C 1
ATOM 665 O O . PHE A 1 86 ? 6.102 25.976 1.255 1.00 9.21 136 PHE A O 1
ATOM 673 N N . ASN A 1 87 ? 6.414 28.168 1.007 1.00 8.54 137 ASN A N 1
ATOM 674 C CA . ASN A 1 87 ? 4.967 28.409 1.030 1.00 8.04 137 ASN A CA 1
ATOM 675 C C . ASN A 1 87 ? 4.309 27.796 -0.203 1.00 8.32 137 ASN A C 1
ATOM 676 O O . ASN A 1 87 ? 3.165 27.340 -0.088 1.00 9.01 137 ASN A O 1
ATOM 681 N N . ASN A 1 88 ? 4.959 27.794 -1.356 1.00 7.61 138 ASN A N 1
ATOM 682 C CA . ASN A 1 88 ? 4.416 27.172 -2.523 1.00 7.95 138 ASN A CA 1
ATOM 683 C C . ASN A 1 88 ? 4.356 25.679 -2.312 1.00 10.11 138 ASN A C 1
ATOM 684 O O . ASN A 1 88 ? 3.382 25.080 -2.565 1.00 19.62 138 ASN A O 1
ATOM 689 N N . LEU A 1 89 ? 5.372 25.076 -1.760 1.00 7.04 139 LEU A N 1
ATOM 690 C CA . LEU A 1 89 ? 5.443 23.633 -1.545 1.00 10.61 139 LEU A CA 1
ATOM 691 C C . LEU A 1 89 ? 4.347 23.219 -0.542 1.00 7.39 139 LEU A C 1
ATOM 692 O O . LEU A 1 89 ? 3.669 22.202 -0.720 1.00 8.60 139 LEU A O 1
ATOM 697 N N . SER A 1 90 ? 4.115 24.015 0.473 1.00 7.72 140 SER A N 1
ATOM 698 C CA . SER A 1 90 ? 3.099 23.818 1.497 1.00 7.30 140 SER A CA 1
ATOM 699 C C . SER A 1 90 ? 1.703 23.948 0.966 1.00 6.89 140 SER A C 1
ATOM 700 O O . SER A 1 90 ? 0.845 23.159 1.338 1.00 7.50 140 SER A O 1
ATOM 703 N N . ALA A 1 91 ? 1.446 24.934 0.124 1.00 6.57 141 ALA A N 1
ATOM 704 C CA . ALA A 1 91 ? 0.123 25.049 -0.453 1.00 6.33 141 ALA A CA 1
ATOM 705 C C . ALA A 1 91 ? -0.343 23.773 -1.084 1.00 8.50 141 ALA A C 1
ATOM 706 O O . ALA A 1 91 ? -1.490 23.428 -0.930 1.00 8.68 141 ALA A O 1
ATOM 708 N N . ILE A 1 92 ? 0.548 23.073 -1.739 1.00 7.63 142 ILE A N 1
ATOM 709 C CA . ILE A 1 92 ? 0.262 21.814 -2.379 1.00 8.37 142 ILE A CA 1
ATOM 710 C C . ILE A 1 92 ? 0.319 20.638 -1.395 1.00 7.66 142 ILE A C 1
ATOM 711 O O . ILE A 1 92 ? -0.645 19.847 -1.313 1.00 7.30 142 ILE A O 1
ATOM 716 N N . SER A 1 93 ? 1.373 20.531 -0.560 1.00 6.61 143 SER A N 1
ATOM 717 C CA . SER A 1 93 ? 1.465 19.361 0.299 1.00 7.62 143 SER A CA 1
ATOM 718 C C . SER A 1 93 ? 0.352 19.314 1.348 1.00 6.58 143 SER A C 1
ATOM 719 O O . SER A 1 93 ? 0.007 18.243 1.783 1.00 8.19 143 SER A O 1
ATOM 722 N N . GLU A 1 94 ? -0.136 20.480 1.774 1.00 8.11 144 GLU A N 1
ATOM 723 C CA . GLU A 1 94 ? -1.171 20.536 2.801 1.00 6.24 144 GLU A CA 1
ATOM 724 C C . GLU A 1 94 ? -2.568 20.494 2.278 1.00 8.86 144 GLU A C 1
ATOM 725 O O . GLU A 1 94 ? -3.515 20.459 3.060 1.00 10.07 144 GLU A O 1
ATOM 731 N N . SER A 1 95 ? -2.723 20.365 0.959 1.00 7.03 145 SER A N 1
ATOM 732 C CA . SER A 1 95 ? -4.067 20.298 0.305 1.00 7.30 145 SER A CA 1
ATOM 733 C C . SER A 1 95 ? -4.015 19.230 -0.715 1.00 8.60 145 SER A C 1
ATOM 734 O O . SER A 1 95 ? -4.831 19.324 -1.632 1.00 29.55 145 SER A O 1
ATOM 737 N N . ILE A 1 96 ? -3.081 18.309 -0.759 1.00 6.69 146 ILE A N 1
ATOM 738 C CA . ILE A 1 96 ? -3.098 17.228 -1.764 1.00 9.18 146 ILE A CA 1
ATOM 739 C C . ILE A 1 96 ? -4.180 16.215 -1.455 1.00 7.44 146 ILE A C 1
ATOM 740 O O . ILE A 1 96 ? -4.574 15.459 -2.401 1.00 7.77 146 ILE A O 1
ATOM 745 N N . GLY A 1 97 ? -4.710 16.109 -0.209 1.00 8.76 147 GLY A N 1
ATOM 746 C CA . GLY A 1 97 ? -5.826 15.206 0.095 1.00 7.81 147 GLY A CA 1
ATOM 747 C C . GLY A 1 97 ? -7.062 15.609 -0.688 1.00 8.14 147 GLY A C 1
ATOM 748 O O . GLY A 1 97 ? -8.021 14.863 -0.626 1.00 8.42 147 GLY A O 1
ATOM 749 N N . PHE A 1 98 ? -7.092 16.741 -1.406 1.00 8.56 148 PHE A N 1
ATOM 750 C CA . PHE A 1 98 ? -8.304 17.019 -2.212 1.00 7.74 148 PHE A CA 1
ATOM 751 C C . PHE A 1 98 ? -8.546 15.831 -3.144 1.00 6.99 148 PHE A C 1
ATOM 752 O O . PHE A 1 98 ? -9.706 15.510 -3.459 1.00 9.19 148 PHE A O 1
ATOM 760 N N . LEU A 1 99 ? -7.527 15.136 -3.607 1.00 6.74 149 LEU A N 1
ATOM 761 C CA . LEU A 1 99 ? -7.656 14.028 -4.564 1.00 6.77 149 LEU A CA 1
ATOM 762 C C . LEU A 1 99 ? -8.549 12.952 -4.025 1.00 7.78 149 LEU A C 1
ATOM 763 O O . LEU A 1 99 ? -9.181 12.187 -4.804 1.00 9.55 149 LEU A O 1
ATOM 768 N N . SER A 1 100 ? -8.667 12.850 -2.704 1.00 8.33 150 SER A N 1
ATOM 769 C CA . SER A 1 100 ? -9.435 11.734 -2.085 1.00 8.09 150 SER A CA 1
ATOM 770 C C . SER A 1 100 ? -10.946 11.994 -2.161 1.00 8.43 150 SER A C 1
ATOM 771 O O . SER A 1 100 ? -11.719 11.160 -1.679 1.00 9.12 150 SER A O 1
ATOM 774 N N . TRP A 1 101 ? -11.416 13.094 -2.748 1.00 7.49 151 TRP A N 1
ATOM 775 C CA . TRP A 1 101 ? -12.877 13.281 -2.872 1.00 8.55 151 TRP A CA 1
ATOM 776 C C . TRP A 1 101 ? -13.546 12.138 -3.533 1.00 6.99 151 TRP A C 1
ATOM 777 O O . TRP A 1 101 ? -14.721 11.939 -3.251 1.00 9.35 151 TRP A O 1
ATOM 788 N N . VAL A 1 102 ? -12.826 11.385 -4.353 1.00 8.78 152 VAL A N 1
ATOM 789 C CA . VAL A 1 102 ? -13.404 10.232 -5.055 1.00 8.54 152 VAL A CA 1
ATOM 790 C C . VAL A 1 102 ? -13.880 9.119 -4.183 1.00 11.34 152 VAL A C 1
ATOM 791 O O . VAL A 1 102 ? -14.610 8.266 -4.682 1.00 12.43 152 VAL A O 1
ATOM 795 N N . VAL A 1 103 ? -13.497 9.066 -2.923 1.00 10.57 153 VAL A N 1
ATOM 796 C CA . VAL A 1 103 ? -13.983 7.992 -2.061 1.00 11.71 153 VAL A CA 1
ATOM 797 C C . VAL A 1 103 ? -14.807 8.636 -0.949 1.00 15.50 153 VAL A C 1
ATOM 798 O O . VAL A 1 103 ? -15.181 7.942 0.018 1.00 19.12 153 VAL A O 1
ATOM 802 N N . VAL A 1 104 ? -15.178 9.925 -1.055 1.00 10.45 154 VAL A N 1
ATOM 803 C CA . VAL A 1 104 ? -15.951 10.602 0.005 1.00 13.04 154 VAL A CA 1
ATOM 804 C C . VAL A 1 104 ? -17.441 10.678 -0.364 1.00 12.04 154 VAL A C 1
ATOM 805 O O . VAL A 1 104 ? -17.795 11.081 -1.475 1.00 10.50 154 VAL A O 1
ATOM 809 N N . GLU A 1 105 ? -18.317 10.310 0.573 1.00 12.34 155 GLU A N 1
ATOM 810 C CA . GLU A 1 105 ? -19.769 10.451 0.390 1.00 17.99 155 GLU A CA 1
ATOM 811 C C . GLU A 1 105 ? -20.390 10.783 1.739 1.00 12.79 155 GLU A C 1
ATOM 812 O O . GLU A 1 105 ? -19.958 10.268 2.778 1.00 16.52 155 GLU A O 1
ATOM 818 N N . PRO A 1 106 ? -21.406 11.638 1.751 1.00 13.75 156 PRO A N 1
ATOM 819 C CA . PRO A 1 106 ? -22.048 12.354 0.623 1.00 13.12 156 PRO A CA 1
ATOM 820 C C . PRO A 1 106 ? -21.532 13.766 0.361 1.00 9.23 156 PRO A C 1
ATOM 821 O O . PRO A 1 106 ? -22.153 14.561 -0.308 1.00 12.45 156 PRO A O 1
ATOM 825 N N . THR A 1 107 ? -20.297 14.007 0.865 1.00 10.12 157 THR A N 1
ATOM 826 C CA . THR A 1 107 ? -19.737 15.342 0.860 1.00 10.24 157 THR A CA 1
ATOM 827 C C . THR A 1 107 ? -18.400 15.502 0.118 1.00 12.02 157 THR A C 1
ATOM 828 O O . THR A 1 107 ? -17.463 16.105 0.604 1.00 9.60 157 THR A O 1
ATOM 832 N N . PRO A 1 108 ? -18.307 15.025 -1.115 1.00 8.89 158 PRO A N 1
ATOM 833 C CA . PRO A 1 108 ? -17.030 15.219 -1.803 1.00 9.38 158 PRO A CA 1
ATOM 834 C C . PRO A 1 108 ? -16.724 16.699 -2.035 1.00 8.10 158 PRO A C 1
ATOM 835 O O . PRO A 1 108 ? -15.545 17.106 -2.016 1.00 9.39 158 PRO A O 1
ATOM 839 N N . GLY A 1 109 ? -17.729 17.515 -2.294 1.00 10.23 159 GLY A N 1
ATOM 840 C CA . GLY A 1 109 ? -17.491 18.943 -2.509 1.00 11.67 159 GLY A CA 1
ATOM 841 C C . GLY A 1 109 ? -16.926 19.594 -1.262 1.00 8.85 159 GLY A C 1
ATOM 842 O O . GLY A 1 109 ? -15.899 20.273 -1.349 1.00 9.19 159 GLY A O 1
ATOM 843 N N . PRO A 1 110 ? -17.550 19.410 -0.118 1.00 9.53 160 PRO A N 1
ATOM 844 C CA . PRO A 1 110 ? -17.054 19.986 1.134 1.00 9.53 160 PRO A CA 1
ATOM 845 C C . PRO A 1 110 ? -15.659 19.422 1.413 1.00 8.70 160 PRO A C 1
ATOM 846 O O . PRO A 1 110 ? -14.816 20.114 2.031 1.00 10.61 160 PRO A O 1
ATOM 850 N N . HIS A 1 111 ? -15.350 18.208 1.046 1.00 9.21 161 HIS A N 1
ATOM 851 C CA . HIS A 1 111 ? -13.985 17.643 1.239 1.00 8.30 161 HIS A CA 1
ATOM 852 C C . HIS A 1 111 ? -13.006 18.512 0.470 1.00 9.11 161 HIS A C 1
ATOM 853 O O . HIS A 1 111 ? -11.941 18.958 0.999 1.00 9.74 161 HIS A O 1
ATOM 860 N N . VAL A 1 112 ? -13.250 18.821 -0.784 1.00 8.48 162 VAL A N 1
ATOM 861 C CA . VAL A 1 112 ? -12.377 19.712 -1.516 1.00 8.82 162 VAL A CA 1
ATOM 862 C C . VAL A 1 112 ? -12.327 21.080 -0.919 1.00 6.80 162 VAL A C 1
ATOM 863 O O . VAL A 1 112 ? -11.229 21.651 -0.829 1.00 9.31 162 VAL A O 1
ATOM 867 N N . ALA A 1 113 ? -13.438 21.663 -0.492 1.00 9.06 163 ALA A N 1
ATOM 868 C CA . ALA A 1 113 ? -13.435 22.982 0.127 1.00 9.25 163 ALA A CA 1
ATOM 869 C C . ALA A 1 113 ? -12.548 22.977 1.366 1.00 9.32 163 ALA A C 1
ATOM 870 O O . ALA A 1 113 ? -11.839 24.003 1.599 1.00 11.17 163 ALA A O 1
ATOM 872 N N . GLU A 1 114 ? -12.554 21.912 2.154 1.00 8.67 164 GLU A N 1
ATOM 873 C CA . GLU A 1 114 ? -11.688 21.855 3.353 1.00 9.71 164 GLU A CA 1
ATOM 874 C C . GLU A 1 114 ? -10.257 21.976 2.926 1.00 9.15 164 GLU A C 1
ATOM 875 O O . GLU A 1 114 ? -9.441 22.746 3.492 1.00 9.22 164 GLU A O 1
ATOM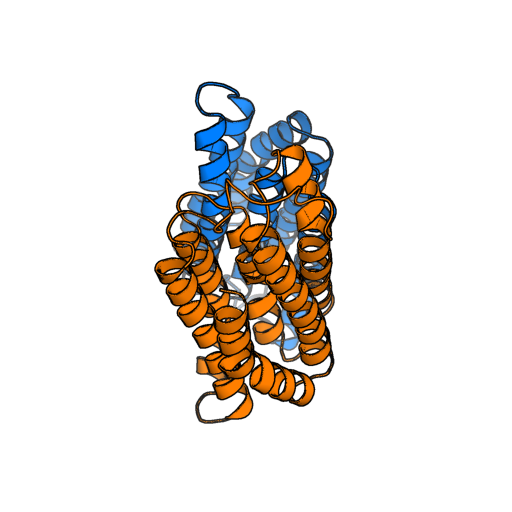 881 N N . MET A 1 115 ? -9.902 21.263 1.870 1.00 8.61 165 MET A N 1
ATOM 882 C CA . MET A 1 115 ? -8.512 21.292 1.409 1.00 8.00 165 MET A CA 1
ATOM 883 C C . MET A 1 115 ? -8.149 22.588 0.778 1.00 7.93 165 MET A C 1
ATOM 884 O O . MET A 1 115 ? -6.961 23.009 0.940 1.00 8.93 165 MET A O 1
ATOM 889 N N . ARG A 1 116 ? -9.072 23.261 0.101 1.00 6.99 166 ARG A N 1
ATOM 890 C CA . ARG A 1 116 ? -8.762 24.580 -0.419 1.00 7.83 166 ARG A CA 1
ATOM 891 C C . ARG A 1 116 ? -8.454 25.561 0.743 1.00 7.79 166 ARG A C 1
ATOM 892 O O . ARG A 1 116 ? -7.584 26.398 0.581 1.00 9.46 166 ARG A O 1
ATOM 900 N N . GLY A 1 117 ? -9.194 25.459 1.838 1.00 7.85 167 GLY A N 1
ATOM 901 C CA . GLY A 1 117 ? -8.942 26.341 2.985 1.00 7.66 167 GLY A CA 1
ATOM 902 C C . GLY A 1 117 ? -7.473 26.099 3.419 1.00 8.87 167 GLY A C 1
ATOM 903 O O . GLY A 1 117 ? -6.771 27.050 3.789 1.00 10.38 167 GLY A O 1
ATOM 904 N N . SER A 1 118 ? -6.999 24.886 3.453 1.00 6.41 168 SER A N 1
ATOM 905 C CA . SER A 1 118 ? -5.624 24.595 3.869 1.00 7.39 168 SER A CA 1
ATOM 906 C C . SER A 1 118 ? -4.678 25.138 2.868 1.00 8.14 168 SER A C 1
ATOM 907 O O . SER A 1 118 ? -3.657 25.749 3.229 1.00 10.26 168 SER A O 1
ATOM 910 N N . ALA A 1 119 ? -4.925 25.031 1.549 1.00 6.91 169 ALA A N 1
ATOM 911 C CA . ALA A 1 119 ? -4.040 25.616 0.569 1.00 7.76 169 ALA A CA 1
ATOM 912 C C . ALA A 1 119 ? -3.962 27.129 0.772 1.00 6.48 169 ALA A C 1
ATOM 913 O O . ALA A 1 119 ? -2.865 27.692 0.680 1.00 7.47 169 ALA A O 1
ATOM 915 N N . GLU A 1 120 ? -5.127 27.759 0.957 1.00 7.63 170 GLU A N 1
ATOM 916 C CA . GLU A 1 120 ? -5.198 29.201 1.076 1.00 8.28 170 GLU A CA 1
ATOM 917 C C . GLU A 1 120 ? -4.456 29.758 2.244 1.00 8.19 170 GLU A C 1
ATOM 918 O O . GLU A 1 120 ? -3.997 30.929 2.182 1.00 9.31 170 GLU A O 1
ATOM 924 N N . PHE A 1 121 ? -4.346 28.983 3.327 1.00 7.58 171 PHE A N 1
ATOM 925 C CA . PHE A 1 121 ? -3.559 29.478 4.472 1.00 8.62 171 PHE A CA 1
ATOM 926 C C . PHE A 1 121 ? -2.169 29.792 3.954 1.00 9.21 171 PHE A C 1
ATOM 927 O O . PHE A 1 121 ? -1.546 30.783 4.405 1.00 10.21 171 PHE A O 1
ATOM 935 N N . TYR A 1 122 ? -1.599 28.964 3.066 1.00 6.96 172 TYR A N 1
ATOM 936 C CA . TYR A 1 122 ? -0.281 29.265 2.508 1.00 6.94 172 TYR A CA 1
ATOM 937 C C . TYR A 1 122 ? -0.291 30.176 1.324 1.00 9.42 172 TYR A C 1
ATOM 938 O O . TYR A 1 122 ? 0.602 31.071 1.194 1.00 9.17 172 TYR A O 1
ATOM 947 N N . THR A 1 123 ? -1.262 30.038 0.408 1.00 7.56 173 THR A N 1
ATOM 948 C CA . THR A 1 123 ? -1.240 30.941 -0.758 1.00 8.76 173 THR A CA 1
ATOM 949 C C . THR A 1 123 ? -1.544 32.358 -0.316 1.00 7.77 173 THR A C 1
ATOM 950 O O . THR A 1 123 ? -1.020 33.305 -0.936 1.00 9.37 173 THR A O 1
ATOM 954 N N . ASN A 1 124 ? -2.296 32.571 0.771 1.00 7.25 174 ASN A N 1
ATOM 955 C CA . ASN A 1 124 ? -2.515 33.965 1.203 1.00 10.03 174 ASN A CA 1
ATOM 956 C C . ASN A 1 124 ? -1.143 34.584 1.594 1.00 7.82 174 ASN A C 1
ATOM 957 O O . ASN A 1 124 ? -0.909 35.805 1.414 1.00 10.00 174 ASN A O 1
ATOM 962 N N . ARG A 1 125 ? -0.220 33.770 2.112 1.00 8.64 175 ARG A N 1
ATOM 963 C CA . ARG A 1 125 ? 1.114 34.281 2.456 1.00 9.21 175 ARG A CA 1
ATOM 964 C C . ARG A 1 125 ? 1.820 34.697 1.193 1.00 8.58 175 ARG A C 1
ATOM 965 O O . ARG A 1 125 ? 2.501 35.768 1.153 1.00 9.72 175 ARG A O 1
ATOM 973 N N . ILE A 1 126 ? 1.734 33.849 0.147 1.00 9.06 176 ILE A N 1
ATOM 974 C CA . ILE A 1 126 ? 2.377 34.161 -1.134 1.00 8.99 176 ILE A CA 1
ATOM 975 C C . ILE A 1 126 ? 1.838 35.461 -1.696 1.00 7.99 176 ILE A C 1
ATOM 976 O O . ILE A 1 126 ? 2.637 36.304 -2.173 1.00 10.19 176 ILE A O 1
ATOM 981 N N . LEU A 1 127 ? 0.526 35.655 -1.709 1.00 8.26 177 LEU A N 1
ATOM 982 C CA . LEU A 1 127 ? 0.004 36.945 -2.234 1.00 8.88 177 LEU A CA 1
ATOM 983 C C . LEU A 1 127 ? 0.453 38.135 -1.396 1.00 9.34 177 LEU A C 1
ATOM 984 O O . LEU A 1 127 ? 0.782 39.186 -1.970 1.00 12.04 177 LEU A O 1
ATOM 989 N N . LYS A 1 128 ? 0.501 37.999 -0.108 1.00 10.53 178 LYS A N 1
ATOM 990 C CA . LYS A 1 128 ? 0.891 39.148 0.726 1.00 12.91 178 LYS A CA 1
ATOM 991 C C . LYS A 1 128 ? 2.346 39.484 0.393 1.00 12.14 178 LYS A C 1
ATOM 992 O O . LYS A 1 128 ? 2.690 40.665 0.256 1.00 14.15 178 LYS A O 1
ATOM 998 N N . GLU A 1 129 ? 3.194 38.474 0.223 1.00 10.89 179 GLU A N 1
ATOM 999 C CA . GLU A 1 129 ? 4.583 38.733 -0.048 1.00 10.70 179 GLU A CA 1
ATOM 1000 C C . GLU A 1 129 ? 4.840 39.274 -1.461 1.00 12.86 179 GLU A C 1
ATOM 1001 O O . GLU A 1 129 ? 5.692 40.155 -1.706 1.00 16.27 179 GLU A O 1
ATOM 1007 N N . PHE A 1 130 ? 4.106 38.754 -2.432 1.00 11.32 180 PHE A N 1
ATOM 1008 C CA . PHE A 1 130 ? 4.425 39.046 -3.827 1.00 10.65 180 PHE A CA 1
ATOM 1009 C C . PHE A 1 130 ? 3.528 39.895 -4.677 1.00 10.75 180 PHE A C 1
ATOM 1010 O O . PHE A 1 130 ? 3.835 40.201 -5.804 1.00 12.19 180 PHE A O 1
ATOM 1018 N N . LYS A 1 131 ? 2.346 40.248 -4.178 1.00 14.27 181 LYS A N 1
ATOM 1019 C CA . LYS A 1 131 ? 1.456 41.094 -4.965 1.00 19.28 181 LYS A CA 1
ATOM 1020 C C . LYS A 1 131 ? 2.218 42.382 -5.416 1.00 17.45 181 LYS A C 1
ATOM 1021 O O . LYS A 1 131 ? 2.871 43.036 -4.627 1.00 13.03 181 LYS A O 1
ATOM 1027 N N . GLY A 1 132 ? 2.148 42.686 -6.697 1.00 16.57 182 GLY A N 1
ATOM 1028 C CA . GLY A 1 132 ? 2.848 43.844 -7.247 1.00 16.20 182 GLY A CA 1
ATOM 1029 C C . GLY A 1 132 ? 4.365 43.732 -7.338 1.00 18.13 182 GLY A C 1
ATOM 1030 O O . GLY A 1 132 ? 5.014 44.692 -7.775 1.00 20.41 182 GLY A O 1
ATOM 1031 N N . VAL A 1 133 ? 4.918 42.559 -7.007 1.00 12.36 183 VAL A N 1
ATOM 1032 C CA . VAL A 1 133 ? 6.362 42.294 -6.958 1.00 13.28 183 VAL A CA 1
ATOM 1033 C C . VAL A 1 133 ? 6.790 41.099 -7.844 1.00 12.80 183 VAL A C 1
ATOM 1034 O O . VAL A 1 133 ? 7.840 41.100 -8.490 1.00 13.27 183 VAL A O 1
ATOM 1038 N N . ASN A 1 134 ? 5.960 40.041 -7.917 1.00 12.10 184 ASN A N 1
ATOM 1039 C CA . ASN A 1 134 ? 6.273 38.883 -8.776 1.00 10.14 184 ASN A CA 1
ATOM 1040 C C . ASN A 1 134 ? 4.940 38.371 -9.281 1.00 10.29 184 ASN A C 1
ATOM 1041 O O . ASN A 1 134 ? 4.206 37.638 -8.582 1.00 9.01 184 ASN A O 1
ATOM 1046 N N . GLN A 1 135 ? 4.628 38.706 -10.509 1.00 8.83 185 GLN A N 1
ATOM 1047 C CA . GLN A 1 135 ? 3.379 38.321 -11.097 1.00 8.63 185 GLN A CA 1
ATOM 1048 C C . GLN A 1 135 ? 3.312 36.824 -11.335 1.00 8.67 185 GLN A C 1
ATOM 1049 O O . GLN A 1 135 ? 2.172 36.276 -11.318 1.00 10.06 185 GLN A O 1
ATOM 1055 N N . ASP A 1 136 ? 4.431 36.131 -11.502 1.00 9.99 186 ASP A N 1
ATOM 1056 C CA . ASP A 1 136 ? 4.400 34.681 -11.677 1.00 8.38 186 ASP A CA 1
ATOM 1057 C C . ASP A 1 136 ? 3.897 34.063 -10.377 1.00 9.63 186 ASP A C 1
ATOM 1058 O O . ASP A 1 136 ? 3.100 33.128 -10.442 1.00 9.34 186 ASP A O 1
ATOM 1063 N N . GLN A 1 137 ? 4.307 34.568 -9.229 1.00 9.14 187 GLN A N 1
ATOM 1064 C CA . GLN A 1 137 ? 3.785 34.036 -7.991 1.00 7.47 187 GLN A CA 1
ATOM 1065 C C . GLN A 1 137 ? 2.276 34.278 -7.853 1.00 7.79 187 GLN A C 1
ATOM 1066 O O . GLN A 1 137 ? 1.524 33.360 -7.408 1.00 9.47 187 GLN A O 1
ATOM 1072 N N . VAL A 1 138 ? 1.813 35.460 -8.192 1.00 8.54 188 VAL A N 1
ATOM 1073 C CA . VAL A 1 138 ? 0.418 35.780 -8.085 1.00 10.50 188 VAL A CA 1
ATOM 1074 C C . VAL A 1 138 ? -0.400 34.891 -8.997 1.00 10.38 188 VAL A C 1
ATOM 1075 O O . VAL A 1 138 ? -1.489 34.363 -8.599 1.00 11.30 188 VAL A O 1
ATOM 1079 N N . ASP A 1 139 ? 0.073 34.705 -10.222 1.00 9.40 189 ASP A N 1
ATOM 1080 C CA . ASP A 1 139 ? -0.685 33.880 -11.204 1.00 8.39 189 ASP A CA 1
ATOM 1081 C C . ASP A 1 139 ? -0.642 32.404 -10.825 1.00 8.44 189 ASP A C 1
ATOM 1082 O O . ASP A 1 139 ? -1.630 31.725 -11.085 1.00 10.24 189 ASP A O 1
ATOM 1087 N N . TRP A 1 140 ? 0.449 31.963 -10.212 1.00 8.10 190 TRP A N 1
ATOM 1088 C CA . TRP A 1 140 ? 0.547 30.595 -9.739 1.00 7.44 190 TRP A CA 1
ATOM 1089 C C . TRP A 1 140 ? -0.543 30.355 -8.685 1.00 9.55 190 TRP A C 1
ATOM 1090 O O . TRP A 1 140 ? -1.273 29.339 -8.753 1.00 8.76 190 TRP A O 1
ATOM 1101 N N . VAL A 1 141 ? -0.688 31.266 -7.715 1.00 8.62 191 VAL A N 1
ATOM 1102 C CA . VAL A 1 141 ? -1.718 31.137 -6.696 1.00 9.02 191 VAL A CA 1
ATOM 1103 C C . VAL A 1 141 ? -3.107 31.107 -7.403 1.00 9.27 191 VAL A C 1
ATOM 1104 O O . VAL A 1 141 ? -3.955 30.261 -7.123 1.00 9.32 191 VAL A O 1
ATOM 1108 N N . SER A 1 142 ? -3.349 32.035 -8.337 1.00 9.28 192 SER A N 1
ATOM 1109 C CA . SER A 1 142 ? -4.678 32.104 -8.971 1.00 9.53 192 SER A CA 1
ATOM 1110 C C . SER A 1 142 ? -5.041 30.836 -9.672 1.00 10.82 192 SER A C 1
ATOM 1111 O O . SER A 1 142 ? -6.180 30.387 -9.546 1.00 9.42 192 SER A O 1
ATOM 1114 N N . ASN A 1 143 ? -4.132 30.261 -10.402 1.00 9.48 193 ASN A N 1
ATOM 1115 C CA . ASN A 1 143 ? -4.427 29.023 -11.075 1.00 9.79 193 ASN A CA 1
ATOM 1116 C C . ASN A 1 143 ? -4.755 27.905 -10.131 1.00 8.94 193 ASN A C 1
ATOM 1117 O O . ASN A 1 143 ? -5.697 27.147 -10.398 1.00 9.89 193 ASN A O 1
ATOM 1122 N N . TYR A 1 144 ? -4.015 27.725 -9.016 1.00 7.93 194 TYR A N 1
ATOM 1123 C CA . TYR A 1 144 ? -4.309 26.604 -8.120 1.00 9.79 194 TYR A CA 1
ATOM 1124 C C . TYR A 1 144 ? -5.614 26.834 -7.361 1.00 8.95 194 TYR A C 1
ATOM 1125 O O . TYR A 1 144 ? -6.398 25.891 -7.219 1.00 8.02 194 TYR A O 1
ATOM 1134 N N . VAL A 1 145 ? -5.814 28.020 -6.817 1.00 8.14 195 VAL A N 1
ATOM 1135 C CA . VAL A 1 145 ? -7.039 28.289 -6.112 1.00 9.62 195 VAL A CA 1
ATOM 1136 C C . VAL A 1 145 ? -8.212 28.147 -7.031 1.00 8.92 195 VAL A C 1
ATOM 1137 O O . VAL A 1 145 ? -9.242 27.559 -6.622 1.00 9.45 195 VAL A O 1
ATOM 1141 N N . ASN A 1 146 ? -8.112 28.668 -8.273 1.00 9.21 196 ASN A N 1
ATOM 1142 C CA . ASN A 1 146 ? -9.258 28.550 -9.198 1.00 8.11 196 ASN A CA 1
ATOM 1143 C C . ASN A 1 146 ? -9.496 27.105 -9.578 1.00 7.20 196 ASN A C 1
ATOM 1144 O O . ASN A 1 146 ? -10.649 26.731 -9.799 1.00 8.58 196 ASN A O 1
ATOM 1149 N N . PHE A 1 147 ? -8.434 26.322 -9.737 1.00 7.11 197 PHE A N 1
ATOM 1150 C CA . PHE A 1 147 ? -8.617 24.920 -9.966 1.00 7.36 197 PHE A CA 1
ATOM 1151 C C . PHE A 1 147 ? -9.420 24.277 -8.874 1.00 6.63 197 PHE A C 1
ATOM 1152 O O . PHE A 1 147 ? -10.383 23.546 -9.112 1.00 7.86 197 PHE A O 1
ATOM 1160 N N . LEU A 1 148 ? -9.079 24.524 -7.606 1.00 6.53 198 LEU A N 1
ATOM 1161 C CA . LEU A 1 148 ? -9.862 23.915 -6.540 1.00 9.26 198 LEU A CA 1
ATOM 1162 C C . LEU A 1 148 ? -11.255 24.423 -6.475 1.00 7.94 198 LEU A C 1
ATOM 1163 O O . LEU A 1 148 ? -12.192 23.640 -6.196 1.00 7.90 198 LEU A O 1
ATOM 1168 N N . LYS A 1 149 ? -11.441 25.723 -6.682 1.00 7.86 199 LYS A N 1
ATOM 1169 C CA . LYS A 1 149 ? -12.814 26.268 -6.705 1.00 9.14 199 LYS A CA 1
ATOM 1170 C C . LYS A 1 149 ? -13.618 25.611 -7.826 1.00 7.80 199 LYS A C 1
ATOM 1171 O O . LYS A 1 149 ? -14.794 25.167 -7.622 1.00 8.49 199 LYS A O 1
ATOM 1177 N N . ASP A 1 150 ? -13.062 25.549 -9.013 1.00 7.52 200 ASP A N 1
ATOM 1178 C CA . ASP A 1 150 ? -13.801 24.944 -10.140 1.00 7.69 200 ASP A CA 1
ATOM 1179 C C . ASP A 1 150 ? -13.956 23.447 -9.977 1.00 7.39 200 ASP A C 1
ATOM 1180 O O . ASP A 1 150 ? -14.977 22.843 -10.438 1.00 8.81 200 ASP A O 1
ATOM 1185 N N . LEU A 1 151 ? -13.059 22.747 -9.291 1.00 7.65 201 LEU A N 1
ATOM 1186 C CA . LEU A 1 151 ? -13.185 21.311 -9.081 1.00 7.53 201 LEU A CA 1
ATOM 1187 C C . LEU A 1 151 ? -14.389 21.105 -8.166 1.00 6.03 201 LEU A C 1
ATOM 1188 O O . LEU A 1 151 ? -15.197 20.168 -8.350 1.00 7.34 201 LEU A O 1
ATOM 1193 N N . GLU A 1 152 ? -14.565 21.915 -7.118 1.00 6.58 202 GLU A N 1
ATOM 1194 C CA . GLU A 1 152 ? -15.690 21.802 -6.258 1.00 6.88 202 GLU A CA 1
ATOM 1195 C C . GLU A 1 152 ? -17.004 22.037 -7.050 1.00 7.12 202 GLU A C 1
ATOM 1196 O O . GLU A 1 152 ? -17.996 21.315 -6.815 1.00 7.62 202 GLU A O 1
ATOM 1202 N N . LYS A 1 153 ? -17.024 22.985 -7.968 1.00 7.38 203 LYS A N 1
ATOM 1203 C CA . LYS A 1 153 ? -18.241 23.239 -8.755 1.00 9.59 203 LYS A CA 1
ATOM 1204 C C . LYS A 1 153 ? -18.507 22.032 -9.699 1.00 7.80 203 LYS A C 1
ATOM 1205 O O . LYS A 1 153 ? -19.704 21.651 -9.889 1.00 9.13 203 LYS A O 1
ATOM 1211 N N . TYR A 1 154 ? -17.461 21.444 -10.274 1.00 8.10 204 TYR A N 1
ATOM 1212 C CA . TYR A 1 154 ? -17.610 20.253 -11.103 1.00 7.02 204 TYR A CA 1
ATOM 1213 C C . TYR A 1 154 ? -18.233 19.134 -10.269 1.00 7.33 204 TYR A C 1
ATOM 1214 O O . TYR A 1 154 ? -19.201 18.436 -10.696 1.00 7.11 204 TYR A O 1
ATOM 1223 N N . ILE A 1 155 ? -17.721 18.885 -9.071 1.00 7.38 205 ILE A N 1
ATOM 1224 C CA . ILE A 1 155 ? -18.231 17.852 -8.179 1.00 6.19 205 ILE A CA 1
ATOM 1225 C C . ILE A 1 155 ? -19.702 18.093 -7.895 1.00 6.68 205 ILE A C 1
ATOM 1226 O O . ILE A 1 155 ? -20.510 17.198 -7.914 1.00 7.22 205 ILE A O 1
ATOM 1231 N N . LYS A 1 156 ? -20.032 19.300 -7.541 1.00 7.80 206 LYS A N 1
ATOM 1232 C CA . LYS A 1 156 ? -21.400 19.647 -7.202 1.00 7.55 206 LYS A CA 1
ATOM 1233 C C . LYS A 1 156 ? -22.412 19.398 -8.305 1.00 8.05 206 LYS A C 1
ATOM 1234 O O . LYS A 1 156 ? -23.583 19.150 -8.004 1.00 8.88 206 LYS A O 1
ATOM 1240 N N . GLN A 1 157 ? -21.982 19.440 -9.557 1.00 7.77 207 GLN A N 1
ATOM 1241 C CA . GLN A 1 157 ? -22.907 19.182 -10.669 1.00 8.20 207 GLN A CA 1
ATOM 1242 C C . GLN A 1 157 ? -22.855 17.704 -11.064 1.00 10.87 207 GLN A C 1
ATOM 1243 O O . GLN A 1 157 ? -23.901 17.078 -11.295 1.00 11.56 207 GLN A O 1
ATOM 1249 N N . TYR A 1 158 ? -21.651 17.101 -11.151 1.00 7.82 208 TYR A N 1
ATOM 1250 C CA . TYR A 1 158 ? -21.436 15.763 -11.747 1.00 7.34 208 TYR A CA 1
ATOM 1251 C C . TYR A 1 158 ? -21.234 14.607 -10.775 1.00 8.77 208 TYR A C 1
ATOM 1252 O O . TYR A 1 158 ? -21.342 13.420 -11.172 1.00 10.04 208 TYR A O 1
ATOM 1261 N N . HIS A 1 159 ? -20.962 14.892 -9.489 1.00 7.77 209 HIS A N 1
ATOM 1262 C CA . HIS A 1 159 ? -20.728 13.845 -8.486 1.00 8.87 209 HIS A CA 1
ATOM 1263 C C . HIS A 1 159 ? -21.235 14.402 -7.167 1.00 7.46 209 HIS A C 1
ATOM 1264 O O . HIS A 1 159 ? -20.550 14.279 -6.152 1.00 7.30 209 HIS A O 1
ATOM 1271 N N . THR A 1 160 ? -22.462 14.925 -7.143 1.00 7.09 210 THR A N 1
ATOM 1272 C CA . THR A 1 160 ? -22.974 15.707 -6.058 1.00 8.90 210 THR A CA 1
ATOM 1273 C C . THR A 1 160 ? -22.897 15.069 -4.712 1.00 9.63 210 THR A C 1
ATOM 1274 O O . THR A 1 160 ? -22.444 15.701 -3.740 1.00 10.35 210 THR A O 1
ATOM 1278 N N . THR A 1 161 ? -23.341 13.858 -4.568 1.00 7.82 211 THR A N 1
ATOM 1279 C CA . THR A 1 161 ? -23.278 13.130 -3.319 1.00 8.52 211 THR A CA 1
ATOM 1280 C C . THR A 1 161 ? -22.251 12.033 -3.325 1.00 9.51 211 THR A C 1
ATOM 1281 O O . THR A 1 161 ? -22.292 11.154 -2.440 1.00 9.95 211 THR A O 1
ATOM 1285 N N . GLY A 1 162 ? -21.296 12.085 -4.261 1.00 7.47 212 GLY A N 1
ATOM 1286 C CA . GLY A 1 162 ? -20.258 11.065 -4.333 1.00 8.59 212 GLY A CA 1
ATOM 1287 C C . GLY A 1 162 ? -19.895 10.783 -5.781 1.00 7.19 212 GLY A C 1
ATOM 1288 O O . GLY A 1 162 ? -20.646 11.150 -6.699 1.00 7.95 212 GLY A O 1
ATOM 1289 N N . LEU A 1 163 ? -18.678 10.275 -6.017 1.00 7.83 213 LEU A N 1
ATOM 1290 C CA . LEU A 1 163 ? -18.256 9.864 -7.337 1.00 6.86 213 LEU A CA 1
ATOM 1291 C C . LEU A 1 163 ? -19.399 9.064 -7.994 1.00 6.50 213 LEU A C 1
ATOM 1292 O O . LEU A 1 163 ? -19.986 8.199 -7.369 1.00 8.22 213 LEU A O 1
ATOM 1297 N N . THR A 1 164 ? -19.666 9.407 -9.239 1.00 6.77 214 THR A N 1
ATOM 1298 C CA . THR A 1 164 ? -20.746 8.733 -9.985 1.00 7.49 214 THR A CA 1
ATOM 1299 C C . THR A 1 164 ? -20.276 7.383 -10.573 1.00 8.02 214 THR A C 1
ATOM 1300 O O . THR A 1 164 ? -19.380 7.350 -11.379 1.00 7.87 214 THR A O 1
ATOM 1304 N N . TRP A 1 165 ? -20.860 6.320 -10.046 1.00 7.75 215 TRP A N 1
ATOM 1305 C CA . TRP A 1 165 ? -20.654 4.952 -10.528 1.00 8.78 215 TRP A CA 1
ATOM 1306 C C . TRP A 1 165 ? -21.877 4.627 -11.427 1.00 9.03 215 TRP A C 1
ATOM 1307 O O . TRP A 1 165 ? -22.823 5.406 -11.564 1.00 11.28 215 TRP A O 1
ATOM 1318 N N . ASN A 1 166 ? -21.814 3.524 -12.108 1.00 9.43 216 ASN A N 1
ATOM 1319 C CA . ASN A 1 166 ? -22.859 3.129 -13.066 1.00 11.32 216 ASN A CA 1
ATOM 1320 C C . ASN A 1 166 ? -23.441 1.803 -12.643 1.00 10.59 216 ASN A C 1
ATOM 1321 O O . ASN A 1 166 ? -22.796 0.762 -12.798 1.00 10.92 216 ASN A O 1
ATOM 1326 N N . PRO A 1 167 ? -24.719 1.810 -12.135 1.00 8.79 217 PRO A N 1
ATOM 1327 C CA . PRO A 1 167 ? -25.311 0.538 -11.686 1.00 9.11 217 PRO A CA 1
ATOM 1328 C C . PRO A 1 167 ? -25.582 -0.507 -12.750 1.00 9.68 217 PRO A C 1
ATOM 1329 O O . PRO A 1 167 ? -25.826 -1.688 -12.391 1.00 11.78 217 PRO A O 1
ATOM 1333 N N . LYS A 1 168 ? -25.453 -0.075 -13.980 1.00 9.91 218 LYS A N 1
ATOM 1334 C CA . LYS A 1 168 ? -25.626 -0.984 -15.138 1.00 10.65 218 LYS A CA 1
ATOM 1335 C C . LYS A 1 168 ? -24.248 -1.211 -15.800 1.00 15.41 218 LYS A C 1
ATOM 1336 O O . LYS A 1 168 ? -24.148 -1.861 -16.883 1.00 16.49 218 LYS A O 1
ATOM 1342 N N . GLY A 1 169 ? -23.163 -0.771 -15.158 1.00 12.61 219 GLY A N 1
ATOM 1343 C CA . GLY A 1 169 ? -21.849 -0.889 -15.787 1.00 13.53 219 GLY A CA 1
ATOM 1344 C C . GLY A 1 169 ? -21.179 -2.233 -15.553 1.00 13.83 219 GLY A C 1
ATOM 1345 O O . GLY A 1 169 ? -21.818 -3.209 -15.081 1.00 18.09 219 GLY A O 1
ATOM 1346 N N . GLY A 1 170 ? -19.865 -2.281 -15.798 1.00 13.71 220 GLY A N 1
ATOM 1347 C CA . GLY A 1 170 ? -19.082 -3.505 -15.556 1.00 12.56 220 GLY A CA 1
ATOM 1348 C C . GLY A 1 170 ? -18.472 -3.575 -14.151 1.00 17.69 220 GLY A C 1
ATOM 1349 O O . GLY A 1 170 ? -18.820 -2.829 -13.254 1.00 20.54 220 GLY A O 1
ATOM 1350 N N . ASP A 1 171 ? -17.518 -4.482 -13.921 1.00 19.88 221 ASP A N 1
ATOM 1351 C CA . ASP A 1 171 ? -16.944 -4.562 -12.576 1.00 23.55 221 ASP A CA 1
ATOM 1352 C C . ASP A 1 171 ? -15.750 -3.584 -12.422 1.00 23.30 221 ASP A C 1
ATOM 1353 O O . ASP A 1 171 ? -14.908 -3.482 -13.312 1.00 27.87 221 ASP A O 1
ATOM 1358 N N . ALA A 1 172 ? -15.695 -2.850 -11.314 1.00 27.98 222 ALA A N 1
ATOM 1359 C CA . ALA A 1 172 ? -14.619 -1.876 -11.126 1.00 25.50 222 ALA A CA 1
ATOM 1360 C C . ALA A 1 172 ? -13.297 -2.602 -10.917 1.00 25.75 222 ALA A C 1
ATOM 1361 O O . ALA A 1 172 ? -12.250 -2.138 -11.371 1.00 30.89 222 ALA A O 1
ATOM 1363 N N . LYS A 1 173 ? -13.384 -3.759 -10.266 1.00 26.52 223 LYS A N 1
ATOM 1364 C CA . LYS A 1 173 ? -12.216 -4.574 -9.948 1.00 28.30 223 LYS A CA 1
ATOM 1365 C C . LYS A 1 173 ? -11.650 -5.079 -11.265 1.00 27.95 223 LYS A C 1
ATOM 1366 O O . LYS A 1 173 ? -11.398 -6.256 -11.440 1.00 32.97 223 LYS A O 1
ATOM 1372 N N . SER A 1 174 ? -11.459 -4.146 -12.186 1.00 31.45 224 SER A N 1
ATOM 1373 C CA . SER A 1 174 ? -10.944 -4.426 -13.510 0.00 26.96 224 SER A CA 1
ATOM 1374 C C . SER A 1 174 ? -10.083 -3.232 -13.895 0.00 27.43 224 SER A C 1
ATOM 1375 O O . SER A 1 174 ? -9.748 -2.403 -13.050 0.00 28.56 224 SER A O 1
ATOM 1378 N N . ALA A 1 175 ? -9.730 -3.142 -15.170 0.00 25.71 225 ALA A N 1
ATOM 1379 C CA . ALA A 1 175 ? -8.912 -2.042 -15.664 0.00 25.02 225 ALA A CA 1
ATOM 1380 C C . ALA A 1 175 ? -8.665 -2.303 -17.133 0.00 23.37 225 ALA A C 1
ATOM 1381 O O . ALA A 1 175 ? -9.602 -2.489 -17.899 0.00 23.57 225 ALA A O 1
ATOM 1383 N N . THR A 1 176 ? -7.403 -2.310 -17.532 0.00 19.40 226 THR A N 1
ATOM 1384 C CA . THR A 1 176 ? -7.076 -2.600 -18.913 0.00 16.47 226 THR A CA 1
ATOM 1385 C C . THR A 1 176 ? -5.589 -2.688 -19.138 0.00 18.68 226 THR A C 1
ATOM 1386 O O . THR A 1 176 ? -5.188 -3.779 -19.565 1.00 25.68 226 THR A O 1
ATOM 1391 N N . SER B 1 1 ? 5.489 30.417 29.763 1.00 25.26 51 SER B N 1
ATOM 1392 C CA . SER B 1 1 ? 6.704 29.995 30.496 1.00 23.84 51 SER B CA 1
ATOM 1393 C C . SER B 1 1 ? 6.983 28.512 30.262 1.00 22.15 51 SER B C 1
ATOM 1394 O O . SER B 1 1 ? 6.09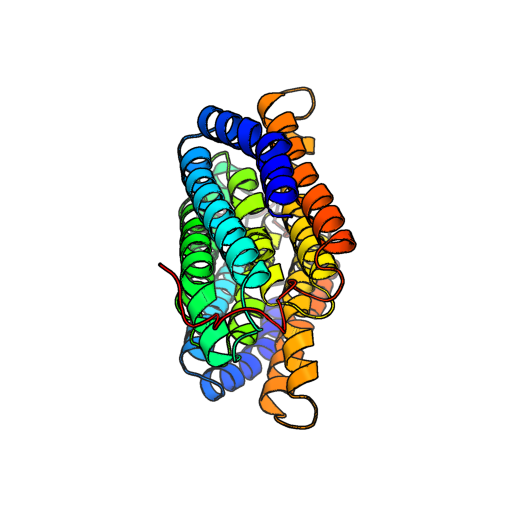4 27.731 29.893 1.00 17.16 51 SER B O 1
ATOM 1397 N N . VAL B 1 2 ? 8.217 28.109 30.512 1.00 13.66 52 VAL B N 1
ATOM 1398 C CA . VAL B 1 2 ? 8.619 26.727 30.328 1.00 17.70 52 VAL B CA 1
ATOM 1399 C C . VAL B 1 2 ? 7.817 25.787 31.219 1.00 15.88 52 VAL B C 1
ATOM 1400 O O . VAL B 1 2 ? 7.366 24.729 30.739 1.00 16.88 52 VAL B O 1
ATOM 1404 N N . LYS B 1 3 ? 7.610 26.130 32.479 1.00 16.99 53 LYS B N 1
ATOM 1405 C CA . LYS B 1 3 ? 6.895 25.237 33.350 1.00 16.11 53 LYS B CA 1
ATOM 1406 C C . LYS B 1 3 ? 5.423 25.158 32.947 1.00 14.50 53 LYS B C 1
ATOM 1407 O O . LYS B 1 3 ? 4.816 24.078 32.985 1.00 13.81 53 LYS B O 1
ATOM 1413 N N . GLU B 1 4 ? 4.802 26.256 32.483 1.00 12.70 54 GLU B N 1
ATOM 1414 C CA . GLU B 1 4 ? 3.400 26.198 32.077 1.00 12.60 54 GLU B CA 1
ATOM 1415 C C . GLU B 1 4 ? 3.258 25.369 30.785 1.00 14.24 54 GLU B C 1
ATOM 1416 O O . GLU B 1 4 ? 2.268 24.653 30.616 1.00 15.28 54 GLU B O 1
ATOM 1422 N N . PHE B 1 5 ? 4.246 25.437 29.927 1.00 11.30 55 PHE B N 1
ATOM 1423 C CA . PHE B 1 5 ? 4.202 24.617 28.720 1.00 12.13 55 PHE B CA 1
ATOM 1424 C C . PHE B 1 5 ? 4.273 23.138 29.129 1.00 13.07 55 PHE B C 1
ATOM 1425 O O . PHE B 1 5 ? 3.511 22.338 28.624 1.00 11.91 55 PHE B O 1
ATOM 1433 N N . GLN B 1 6 ? 5.178 22.800 30.028 1.00 13.47 56 GLN B N 1
ATOM 1434 C CA . GLN B 1 6 ? 5.270 21.450 30.472 1.00 13.56 56 GLN B CA 1
ATOM 1435 C C . GLN B 1 6 ? 3.972 21.004 31.122 1.00 13.41 56 GLN B C 1
ATOM 1436 O O . GLN B 1 6 ? 3.554 19.813 30.992 1.00 12.66 56 GLN B O 1
ATOM 1442 N N . ASN B 1 7 ? 3.308 21.886 31.854 1.00 11.63 57 ASN B N 1
ATOM 1443 C CA . ASN B 1 7 ? 2.014 21.525 32.425 1.00 14.55 57 ASN B CA 1
ATOM 1444 C C . ASN B 1 7 ? 1.019 21.105 31.357 1.00 14.63 57 ASN B C 1
ATOM 1445 O O . ASN B 1 7 ? 0.223 20.187 31.628 1.00 14.26 57 ASN B O 1
ATOM 1450 N N . LEU B 1 8 ? 1.034 21.719 30.153 1.00 11.53 58 LEU B N 1
ATOM 1451 C CA . LEU B 1 8 ? 0.104 21.284 29.078 1.00 15.39 58 LEU B CA 1
ATOM 1452 C C . LEU B 1 8 ? 0.463 19.884 28.666 1.00 9.99 58 LEU B C 1
ATOM 1453 O O . LEU B 1 8 ? -0.382 19.033 28.343 1.00 11.81 58 LEU B O 1
ATOM 1458 N N . VAL B 1 9 ? 1.762 19.680 28.595 1.00 11.59 59 VAL B N 1
ATOM 1459 C CA . VAL B 1 9 ? 2.220 18.362 28.200 1.00 11.27 59 VAL B CA 1
ATOM 1460 C C . VAL B 1 9 ? 1.792 17.292 29.195 1.00 11.83 59 VAL B C 1
ATOM 1461 O O . VAL B 1 9 ? 1.363 16.211 28.798 1.00 11.65 59 VAL B O 1
ATOM 1465 N N . ASP B 1 10 ? 1.916 17.549 30.473 1.00 12.10 60 ASP B N 1
ATOM 1466 C CA . ASP B 1 10 ? 1.565 16.575 31.527 1.00 10.91 60 ASP B CA 1
ATOM 1467 C C . ASP B 1 10 ? 0.067 16.332 31.455 1.00 11.52 60 ASP B C 1
ATOM 1468 O O . ASP B 1 10 ? -0.392 15.188 31.596 1.00 13.70 60 ASP B O 1
ATOM 1473 N N . GLN B 1 11 ? -0.743 17.353 31.313 1.00 10.94 61 GLN B N 1
ATOM 1474 C CA . GLN B 1 11 ? -2.180 17.139 31.294 1.00 11.03 61 GLN B CA 1
ATOM 1475 C C . GLN B 1 11 ? -2.732 16.368 30.130 1.00 10.60 61 GLN B C 1
ATOM 1476 O O . GLN B 1 11 ? -3.552 15.498 30.313 1.00 13.09 61 GLN B O 1
ATOM 1482 N N . HIS B 1 12 ? -2.208 16.693 28.965 1.00 8.81 62 HIS B N 1
ATOM 1483 C CA . HIS B 1 12 ? -2.749 16.121 27.756 1.00 9.63 62 HIS B CA 1
ATOM 1484 C C . HIS B 1 12 ? -1.884 15.162 26.955 1.00 10.80 62 HIS B C 1
ATOM 1485 O O . HIS B 1 12 ? -2.387 14.127 26.461 1.00 12.04 62 HIS B O 1
ATOM 1492 N N . ILE B 1 13 ? -0.620 15.510 26.783 1.00 10.57 63 ILE B N 1
ATOM 1493 C CA . ILE B 1 13 ? 0.216 14.679 25.959 1.00 9.55 63 ILE B CA 1
ATOM 1494 C C . ILE B 1 13 ? 0.625 13.362 26.631 1.00 13.67 63 ILE B C 1
ATOM 1495 O O . ILE B 1 13 ? 0.522 12.299 26.001 1.00 12.23 63 ILE B O 1
ATOM 1500 N N . THR B 1 14 ? 1.026 13.400 27.903 1.00 11.51 64 THR B N 1
ATOM 1501 C CA . THR B 1 14 ? 1.444 12.142 28.509 1.00 16.22 64 THR B CA 1
ATOM 1502 C C . THR B 1 14 ? 0.332 11.035 28.440 1.00 11.40 64 THR B C 1
ATOM 1503 O O . THR B 1 14 ? 0.650 9.923 28.018 1.00 11.47 64 THR B O 1
ATOM 1507 N N . PRO B 1 15 ? -0.936 11.294 28.834 1.00 10.38 65 PRO B N 1
ATOM 1508 C CA . PRO B 1 15 ? -1.908 10.199 28.689 1.00 10.84 65 PRO B CA 1
ATOM 1509 C C . PRO B 1 15 ? -2.122 9.855 27.225 1.00 12.54 65 PRO B C 1
ATOM 1510 O O . PRO B 1 15 ? -2.453 8.709 26.920 1.00 13.52 65 PRO B O 1
ATOM 1514 N N . PHE B 1 16 ? -2.000 10.841 26.336 1.00 10.27 66 PHE B N 1
ATOM 1515 C CA . PHE B 1 16 ? -2.127 10.614 24.890 1.00 9.06 66 PHE B CA 1
ATOM 1516 C C . PHE B 1 16 ? -1.078 9.659 24.374 1.00 10.02 66 PHE B C 1
ATOM 1517 O O . PHE B 1 16 ? -1.406 8.833 23.485 1.00 9.03 66 PHE B O 1
ATOM 1525 N N . VAL B 1 17 ? 0.128 9.728 24.878 1.00 9.31 67 VAL B N 1
ATOM 1526 C CA . VAL B 1 17 ? 1.188 8.833 24.445 1.00 8.53 67 VAL B CA 1
ATOM 1527 C C . VAL B 1 17 ? 0.791 7.394 24.859 1.00 8.81 67 VAL B C 1
ATOM 1528 O O . VAL B 1 17 ? 0.962 6.451 24.036 1.00 10.39 67 VAL B O 1
ATOM 1532 N N . ALA B 1 18 ? 0.273 7.204 26.066 1.00 11.32 68 ALA B N 1
ATOM 1533 C CA . ALA B 1 18 ? -0.077 5.889 26.478 1.00 13.46 68 ALA B CA 1
ATOM 1534 C 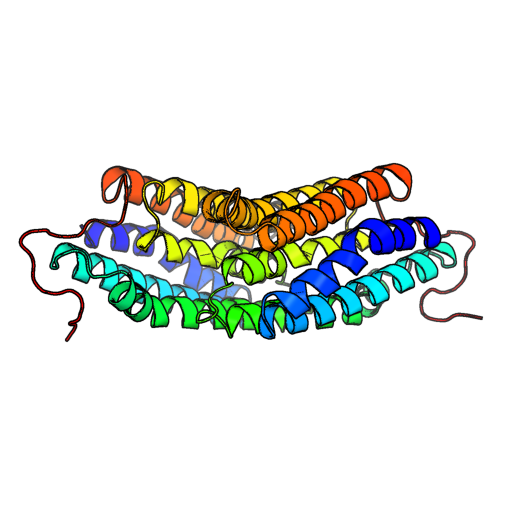C . ALA B 1 18 ? -1.198 5.324 25.604 1.00 11.34 68 ALA B C 1
ATOM 1535 O O . ALA B 1 18 ? -1.146 4.161 25.208 1.00 12.57 68 ALA B O 1
ATOM 1537 N N . LEU B 1 19 ? -2.206 6.144 25.349 1.00 10.91 69 LEU B N 1
ATOM 1538 C CA . LEU B 1 19 ? -3.298 5.686 24.495 1.00 10.79 69 LEU B CA 1
ATOM 1539 C C . LEU B 1 19 ? -2.762 5.359 23.113 1.00 10.18 69 LEU B C 1
ATOM 1540 O O . LEU B 1 19 ? -3.207 4.371 22.550 1.00 12.10 69 LEU B O 1
ATOM 1545 N N . SER B 1 20 ? -1.835 6.154 22.574 1.00 8.53 70 SER B N 1
ATOM 1546 C CA . SER B 1 20 ? -1.305 5.946 21.232 1.00 9.06 70 SER B CA 1
ATOM 1547 C C . SER B 1 20 ? -0.715 4.580 21.363 1.00 16.28 70 SER B C 1
ATOM 1548 O O . SER B 1 20 ? -1.450 3.609 21.100 1.00 37.23 70 SER B O 1
ATOM 1551 N N . LYS B 1 21 ? 0.429 4.389 21.992 1.00 14.68 71 LYS B N 1
ATOM 1552 C CA . LYS B 1 21 ? 1.064 3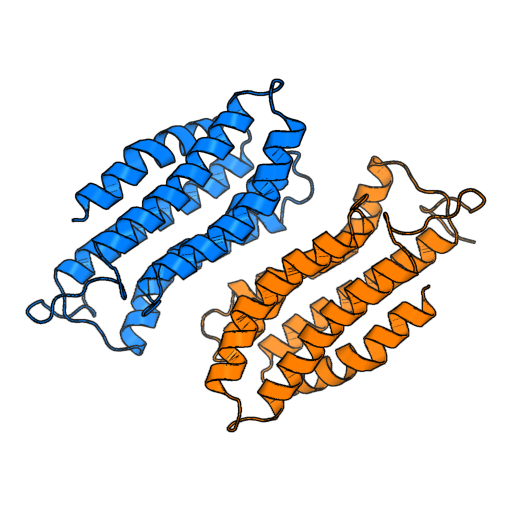.080 22.044 1.00 12.61 71 LYS B CA 1
ATOM 1553 C C . LYS B 1 21 ? 0.091 1.917 22.208 1.00 15.32 71 LYS B C 1
ATOM 1554 O O . LYS B 1 21 ? 0.313 0.836 21.618 1.00 14.92 71 LYS B O 1
ATOM 1560 N N . LYS B 1 22 ? -0.971 2.102 22.990 1.00 13.15 72 LYS B N 1
ATOM 1561 C CA . LYS B 1 22 ? -1.950 1.055 23.171 1.00 15.84 72 LYS B CA 1
ATOM 1562 C C . LYS B 1 22 ? -2.791 0.789 21.882 1.00 14.06 72 LYS B C 1
ATOM 1563 O O . LYS B 1 22 ? -3.049 -0.378 21.475 1.00 15.76 72 LYS B O 1
ATOM 1569 N N . LEU B 1 23 ? -3.186 1.864 21.183 1.00 13.79 73 LEU B N 1
ATOM 1570 C CA . LEU B 1 23 ? -4.000 1.712 20.016 1.00 13.50 73 LEU B CA 1
ATOM 1571 C C . LEU B 1 23 ? -3.347 0.956 18.849 1.00 13.02 73 LEU B C 1
ATOM 1572 O O . LEU B 1 23 ? -4.001 0.070 18.285 1.00 13.43 73 LEU B O 1
ATOM 1577 N N . ALA B 1 24 ? -2.106 1.266 18.462 1.00 12.87 74 ALA B N 1
ATOM 1578 C CA . ALA B 1 24 ? -1.448 0.603 17.312 1.00 13.28 74 ALA B CA 1
ATOM 1579 C C . ALA B 1 24 ? 0.039 1.002 17.337 1.00 13.41 74 ALA B C 1
ATOM 1580 O O . ALA B 1 24 ? 0.386 2.153 17.715 1.00 12.06 74 ALA B O 1
ATOM 1582 N N . PRO B 1 25 ? 0.940 0.138 16.890 1.00 12.36 75 PRO B N 1
ATOM 1583 C CA . PRO B 1 25 ? 2.356 0.526 16.946 1.00 12.92 75 PRO B CA 1
ATOM 1584 C C . PRO B 1 25 ? 2.758 1.699 16.105 1.00 11.28 75 PRO B C 1
ATOM 1585 O O . PRO B 1 25 ? 3.644 2.463 16.493 1.00 12.38 75 PRO B O 1
ATOM 1589 N N . GLU B 1 26 ? 2.112 1.847 14.942 1.00 11.73 76 GLU B N 1
ATOM 1590 C CA . GLU B 1 26 ? 2.474 2.969 14.076 1.00 10.30 76 GLU B CA 1
ATOM 1591 C C . GLU B 1 26 ? 1.952 4.316 14.673 1.00 9.84 76 GLU B C 1
ATOM 1592 O O . GLU B 1 26 ? 2.580 5.335 14.496 1.00 10.93 76 GLU B O 1
ATOM 1598 N N . VAL B 1 27 ? 0.837 4.296 15.344 1.00 9.96 77 VAL B N 1
ATOM 1599 C CA . VAL B 1 27 ? 0.311 5.510 16.004 1.00 10.13 77 VAL B CA 1
ATOM 1600 C C . VAL B 1 27 ? 1.268 5.812 17.161 1.00 8.10 77 VAL B C 1
ATOM 1601 O O . VAL B 1 27 ? 1.665 6.969 17.371 1.00 9.00 77 VAL B O 1
ATOM 1605 N N . GLY B 1 28 ? 1.694 4.807 17.970 1.00 8.54 78 GLY B N 1
ATOM 1606 C CA . GLY B 1 28 ? 2.609 5.032 19.070 1.00 9.19 78 GLY B CA 1
ATOM 1607 C C . GLY B 1 28 ? 3.940 5.574 18.541 1.00 7.73 78 GLY B C 1
ATOM 1608 O O . GLY B 1 28 ? 4.505 6.553 19.052 1.00 10.74 78 GLY B O 1
ATOM 1609 N N . ASN B 1 29 ? 4.419 5.039 17.432 1.00 9.05 79 ASN B N 1
ATOM 1610 C CA . ASN B 1 29 ? 5.697 5.503 16.862 1.00 9.97 79 ASN B CA 1
ATOM 1611 C C . ASN B 1 29 ? 5.580 6.964 16.350 1.00 10.23 79 ASN B C 1
ATOM 1612 O O . ASN B 1 29 ? 6.477 7.827 16.561 1.00 11.08 79 ASN B O 1
ATOM 1617 N N . GLN B 1 30 ? 4.444 7.268 15.708 1.00 9.49 80 GLN B N 1
ATOM 1618 C CA . GLN B 1 30 ? 4.295 8.646 15.215 1.00 8.88 80 GLN B CA 1
ATOM 1619 C C . GLN B 1 30 ? 4.227 9.618 16.381 1.00 9.30 80 GLN B C 1
ATOM 1620 O O . GLN B 1 30 ? 4.820 10.696 16.338 1.00 8.88 80 GLN B O 1
ATOM 1626 N N . VAL B 1 31 ? 3.478 9.246 17.409 1.00 8.58 81 VAL B N 1
ATOM 1627 C CA . VAL B 1 31 ? 3.361 10.124 18.539 1.00 8.98 81 VAL B CA 1
ATOM 1628 C C . VAL B 1 31 ? 4.642 10.269 19.320 1.00 12.36 81 VAL B C 1
ATOM 1629 O O . VAL B 1 31 ? 4.901 11.306 19.893 1.00 11.98 81 VAL B O 1
ATOM 1633 N N . GLU B 1 32 ? 5.500 9.261 19.282 1.00 11.47 82 GLU B N 1
ATOM 1634 C CA . GLU B 1 32 ? 6.786 9.439 19.982 1.00 15.25 82 GLU B CA 1
ATOM 1635 C C . GLU B 1 32 ? 7.644 10.501 19.256 1.00 12.07 82 GLU B C 1
ATOM 1636 O O . GLU B 1 32 ? 8.405 11.242 19.934 1.00 12.35 82 GLU B O 1
ATOM 1642 N N . GLN B 1 33 ? 7.498 10.611 17.922 1.00 10.30 83 GLN B N 1
ATOM 1643 C CA . GLN B 1 33 ? 8.192 11.653 17.214 1.00 8.27 83 GLN B CA 1
ATOM 1644 C C . GLN B 1 33 ? 7.547 13.024 17.546 1.00 10.69 83 GLN B C 1
ATOM 1645 O O . GLN B 1 33 ? 8.273 13.996 17.682 1.00 10.25 83 GLN B O 1
ATOM 1651 N N . LEU B 1 34 ? 6.207 13.095 17.646 1.00 9.27 84 LEU B N 1
ATOM 1652 C CA . LEU B 1 34 ? 5.566 14.309 18.066 1.00 8.89 84 LEU B CA 1
ATOM 1653 C C . LEU B 1 34 ? 6.127 14.737 19.443 1.00 9.47 84 LEU B C 1
ATOM 1654 O O . LEU B 1 34 ? 6.409 15.925 19.655 1.00 11.39 84 LEU B O 1
ATOM 1659 N N . VAL B 1 35 ? 6.265 13.816 20.395 1.00 9.08 85 VAL B N 1
ATOM 1660 C CA . VAL B 1 35 ? 6.799 14.183 21.716 1.00 9.03 85 VAL B CA 1
ATOM 1661 C C . VAL B 1 35 ? 8.219 14.693 21.608 1.00 10.32 85 VAL B C 1
ATOM 1662 O O . VAL B 1 35 ? 8.553 15.679 22.320 1.00 9.94 85 VAL B O 1
ATOM 1666 N N . LYS B 1 36 ? 9.047 14.113 20.770 1.00 9.48 86 LYS B N 1
ATOM 1667 C CA . LYS B 1 36 ? 10.390 14.641 20.641 1.00 10.92 86 LYS B CA 1
ATOM 1668 C C . LYS B 1 36 ? 10.349 16.076 20.114 1.00 11.10 86 LYS B C 1
ATOM 1669 O O . LYS B 1 36 ? 11.151 16.947 20.539 1.00 12.43 86 LYS B O 1
ATOM 1675 N N . ALA B 1 37 ? 9.416 16.374 19.209 1.00 9.48 87 ALA B N 1
ATOM 1676 C CA . ALA B 1 37 ? 9.252 17.733 18.694 1.00 10.74 87 ALA B CA 1
ATOM 1677 C C . ALA B 1 37 ? 8.776 18.662 19.786 1.00 10.54 87 ALA B C 1
ATOM 1678 O O . ALA B 1 37 ? 9.267 19.790 19.909 1.00 11.08 87 ALA B O 1
ATOM 1680 N N . ILE B 1 38 ? 7.847 18.225 20.655 1.00 9.75 88 ILE B N 1
ATOM 1681 C CA . ILE B 1 38 ? 7.361 19.066 21.747 1.00 9.69 88 ILE B CA 1
ATOM 1682 C C . ILE B 1 38 ? 8.530 19.292 22.728 1.00 9.51 88 ILE B C 1
ATOM 1683 O O . ILE B 1 38 ? 8.679 20.411 23.216 1.00 11.47 88 ILE B O 1
ATOM 1688 N N . ASP B 1 39 ? 9.369 18.308 22.959 1.00 11.19 89 ASP B N 1
ATOM 1689 C CA . ASP B 1 39 ? 10.560 18.493 23.824 1.00 10.77 89 ASP B CA 1
ATOM 1690 C C . ASP B 1 39 ? 11.456 19.556 23.197 1.00 11.18 89 ASP B C 1
ATOM 1691 O O . ASP B 1 39 ? 11.953 20.470 23.907 1.00 11.89 89 ASP B O 1
ATOM 1696 N N . ALA B 1 40 ? 11.614 19.532 21.879 1.00 11.79 90 ALA B N 1
ATOM 1697 C CA . ALA B 1 40 ? 12.462 20.541 21.270 1.00 13.47 90 ALA B CA 1
ATOM 1698 C C . ALA B 1 40 ? 11.781 21.911 21.367 1.00 12.43 90 ALA B C 1
ATOM 1699 O O . ALA B 1 40 ? 12.468 22.912 21.576 1.00 13.64 90 ALA B O 1
ATOM 1701 N N . GLU B 1 41 ? 10.452 21.969 21.309 1.00 10.81 91 GLU B N 1
ATOM 1702 C CA . GLU B 1 41 ? 9.767 23.246 21.383 1.00 11.17 91 GLU B CA 1
ATOM 1703 C C . GLU B 1 41 ? 9.903 23.826 22.801 1.00 13.47 91 GLU B C 1
ATOM 1704 O O . GLU B 1 41 ? 10.097 25.051 22.969 1.00 12.55 91 GLU B O 1
ATOM 1710 N N . LYS B 1 42 ? 9.798 22.982 23.826 1.00 11.51 92 LYS B N 1
ATOM 1711 C CA . LYS B 1 42 ? 10.010 23.446 25.186 1.00 10.88 92 LYS B CA 1
ATOM 1712 C C . LYS B 1 42 ? 11.415 24.062 25.335 1.00 11.58 92 LYS B C 1
ATOM 1713 O O . LYS B 1 42 ? 11.567 25.107 25.976 1.00 13.19 92 LYS B O 1
ATOM 1719 N N . ALA B 1 43 ? 12.412 23.414 24.781 1.00 11.95 93 ALA B N 1
ATOM 1720 C CA . ALA B 1 43 ? 13.780 23.902 24.898 1.00 11.96 93 ALA B CA 1
ATOM 1721 C C . ALA B 1 43 ? 13.901 25.251 24.209 1.00 12.46 93 ALA B C 1
ATOM 1722 O O . ALA B 1 43 ? 14.577 26.116 24.732 1.00 13.96 93 ALA B O 1
ATOM 1724 N N . LEU B 1 44 ? 13.284 25.459 23.043 1.00 11.84 94 LEU B N 1
ATOM 1725 C CA . LEU B 1 44 ? 13.342 26.762 22.353 1.00 14.91 94 LEU B CA 1
ATOM 1726 C C . LEU B 1 44 ? 12.629 27.809 23.230 1.00 13.06 94 LEU B C 1
ATOM 1727 O O . LEU B 1 44 ? 13.071 28.975 23.286 1.00 12.37 94 LEU B O 1
ATOM 1732 N N . ILE B 1 45 ? 11.504 27.503 23.871 1.00 11.87 95 ILE B N 1
ATOM 1733 C CA . ILE B 1 45 ? 10.852 28.447 24.749 1.00 10.76 95 ILE B CA 1
ATOM 1734 C C . ILE B 1 45 ? 11.811 28.897 25.843 1.00 10.57 95 ILE B C 1
ATOM 1735 O O . ILE B 1 45 ? 11.855 30.087 26.204 1.00 12.09 95 ILE B O 1
ATOM 1740 N N . ASN B 1 46 ? 12.547 27.927 26.377 1.00 12.24 96 ASN B N 1
ATOM 1741 C CA . ASN B 1 46 ? 13.529 28.172 27.433 1.00 12.57 96 ASN B CA 1
ATOM 1742 C C . ASN B 1 46 ? 14.625 29.081 26.846 1.00 13.52 96 ASN B C 1
ATOM 1743 O O . ASN B 1 46 ? 14.970 30.107 27.473 1.00 12.08 96 ASN B O 1
ATOM 1748 N N . THR B 1 47 ? 15.199 28.696 25.718 1.00 11.27 97 THR B N 1
ATOM 1749 C CA . THR B 1 47 ? 16.216 29.530 25.057 1.00 10.29 97 THR B CA 1
ATOM 1750 C C . THR B 1 47 ? 15.696 30.982 24.904 1.00 12.42 97 THR B C 1
ATOM 1751 O O . THR B 1 47 ? 16.388 31.946 25.241 1.00 13.42 97 THR B O 1
ATOM 1755 N N . ALA B 1 48 ? 14.463 31.162 24.437 1.00 10.33 98 ALA B N 1
ATOM 1756 C CA . ALA B 1 48 ? 13.981 32.504 24.178 1.00 10.37 98 ALA B CA 1
ATOM 1757 C C . ALA B 1 48 ? 13.806 33.261 25.450 1.00 11.44 98 ALA B C 1
ATOM 1758 O O . ALA B 1 48 ? 14.046 34.504 25.526 1.00 12.54 98 ALA B O 1
ATOM 1760 N N . SER B 1 49 ? 13.406 32.567 26.530 1.00 10.29 99 SER B N 1
ATOM 1761 C CA . SER B 1 49 ? 13.219 33.248 27.833 1.00 13.23 99 SER B CA 1
ATOM 1762 C C . SER B 1 49 ? 14.520 33.902 28.358 1.00 11.22 99 SER B C 1
ATOM 1763 O O . SER B 1 49 ? 14.487 34.882 29.130 1.00 13.74 99 SER B O 1
ATOM 1766 N N . GLN B 1 50 ? 15.631 33.368 27.905 1.00 13.00 100 GLN B N 1
ATOM 1767 C CA . GLN B 1 50 ? 16.893 33.864 28.415 1.00 13.12 100 GLN B CA 1
ATOM 1768 C C . GLN B 1 50 ? 17.765 34.520 27.350 1.00 14.91 100 GLN B C 1
ATOM 1769 O O . GLN B 1 50 ? 18.887 34.903 27.684 1.00 15.77 100 GLN B O 1
ATOM 1775 N N . SER B 1 51 ? 17.277 34.780 26.143 1.00 12.43 101 SER B N 1
ATOM 1776 C CA . SER B 1 51 ? 18.112 35.255 25.041 1.00 11.95 101 SER B CA 1
ATOM 1777 C C . SER B 1 51 ? 17.470 36.396 24.266 1.00 13.19 101 SER B C 1
ATOM 1778 O O . SER B 1 51 ? 16.202 36.466 24.115 1.00 12.57 101 SER B O 1
ATOM 1781 N N . LYS B 1 52 ? 18.304 37.252 23.691 1.00 12.36 102 LYS B N 1
ATOM 1782 C CA . LYS B 1 52 ? 17.759 38.297 22.848 1.00 14.53 102 LYS B CA 1
ATOM 1783 C C . LYS B 1 52 ? 17.267 37.595 21.555 1.00 12.98 102 LYS B C 1
ATOM 1784 O O . LYS B 1 52 ? 17.837 36.543 21.111 1.00 14.83 102 LYS B O 1
ATOM 1790 N N . LYS B 1 53 ? 16.191 38.129 20.943 1.00 14.01 103 LYS B N 1
ATOM 1791 C CA . LYS B 1 53 ? 15.678 37.589 19.677 1.00 17.70 103 LYS B CA 1
ATOM 1792 C C . LYS B 1 53 ? 16.846 37.610 18.670 1.00 23.05 103 LYS B C 1
ATOM 1793 O O . LYS B 1 53 ? 17.463 38.667 18.434 1.00 20.44 103 LYS B O 1
ATOM 1799 N N . PRO B 1 54 ? 17.166 36.447 18.090 1.00 24.91 104 PRO B N 1
ATOM 1800 C CA . PRO B 1 54 ? 18.252 36.341 17.127 1.00 28.32 104 PRO B CA 1
ATOM 1801 C C . PRO B 1 54 ? 17.856 36.804 15.731 1.00 27.11 104 PRO B C 1
ATOM 1802 O O . PRO B 1 54 ? 16.715 37.161 15.459 1.00 22.46 104 PRO B O 1
ATOM 1806 N N . SER B 1 55 ? 18.835 36.794 14.841 1.00 28.27 105 SER B N 1
ATOM 1807 C CA . SER B 1 55 ? 18.608 37.176 13.479 1.00 30.41 105 SER B CA 1
ATOM 1808 C C . SER B 1 55 ? 17.725 36.155 12.823 1.00 31.22 105 SER B C 1
ATOM 1809 O O . SER B 1 55 ? 17.665 34.997 13.251 1.00 28.85 105 SER B O 1
ATOM 1812 N N . GLN B 1 56 ? 17.079 36.591 11.754 1.00 31.13 106 GLN B N 1
ATOM 1813 C CA . GLN B 1 56 ? 16.239 35.752 10.933 1.00 31.25 106 GLN B CA 1
ATOM 1814 C C . GLN B 1 56 ? 17.069 34.519 10.475 1.00 31.50 106 GLN B C 1
ATOM 1815 O O . GLN B 1 56 ? 16.555 33.397 10.423 1.00 31.12 106 GLN B O 1
ATOM 1821 N N . GLU B 1 57 ? 18.347 34.702 10.154 1.00 31.30 107 GLU B N 1
ATOM 1822 C CA . GLU B 1 57 ? 19.146 33.553 9.718 1.00 31.11 107 GLU B CA 1
ATOM 1823 C C . GLU B 1 57 ? 19.331 32.548 10.872 1.00 28.99 107 GLU B C 1
ATOM 1824 O O . GLU B 1 57 ? 19.265 31.328 10.688 1.00 28.83 107 GLU B O 1
ATOM 1830 N N . THR B 1 58 ? 19.580 33.063 12.070 1.00 26.89 108 THR B N 1
ATOM 1831 C CA . THR B 1 58 ? 19.749 32.221 13.239 1.00 25.26 108 THR B CA 1
ATOM 1832 C C . THR B 1 58 ? 18.457 31.497 13.636 1.00 25.73 108 THR B C 1
ATOM 1833 O O . THR B 1 58 ? 18.498 30.346 14.032 1.00 22.45 108 THR B O 1
ATOM 1837 N N . LEU B 1 59 ? 17.316 32.172 13.523 1.00 23.41 109 LEU B N 1
ATOM 1838 C CA . LEU B 1 59 ? 16.022 31.573 13.848 1.00 25.78 109 LEU B CA 1
ATOM 1839 C C . LEU B 1 59 ? 15.778 30.370 12.931 1.00 25.82 109 LEU B C 1
ATOM 1840 O O . LEU B 1 59 ? 15.238 29.342 13.357 1.00 23.95 109 LEU B O 1
ATOM 1845 N N . LEU B 1 60 ? 16.216 30.482 11.680 1.00 27.52 110 LEU B N 1
ATOM 1846 C CA . LEU B 1 60 ? 16.014 29.383 10.734 1.00 27.41 110 LEU B CA 1
AT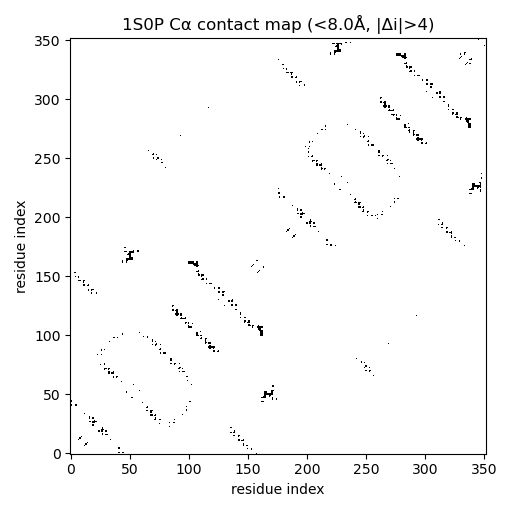OM 1847 C C . LEU B 1 60 ? 16.785 28.137 11.153 1.00 28.09 110 LEU B C 1
ATOM 1848 O O . LEU B 1 60 ? 16.356 27.015 10.899 1.00 27.13 110 LEU B O 1
ATOM 1853 N N . GLU B 1 61 ? 17.918 28.332 11.804 1.00 24.30 111 GLU B N 1
ATOM 1854 C CA . GLU B 1 61 ? 18.707 27.206 12.245 1.00 24.03 111 GLU B CA 1
ATOM 1855 C C . GLU B 1 61 ? 18.180 26.600 13.543 1.00 24.62 111 GLU B C 1
ATOM 1856 O O . GLU B 1 61 ? 18.163 25.380 13.697 1.00 19.44 111 GLU B O 1
ATOM 1862 N N . LEU B 1 62 ? 17.724 27.452 14.454 1.00 20.42 112 LEU B N 1
ATOM 1863 C CA . LEU B 1 62 ? 17.185 27.031 15.749 1.00 21.06 112 LEU B CA 1
ATOM 1864 C C . LEU B 1 62 ? 15.931 26.167 15.642 1.00 18.79 112 LEU B C 1
ATOM 1865 O O . LEU B 1 62 ? 15.654 25.392 16.567 1.00 21.15 112 LEU B O 1
ATOM 1870 N N . ILE B 1 63 ? 15.158 26.304 14.571 1.00 17.41 113 ILE B N 1
ATOM 1871 C CA . ILE B 1 63 ? 13.981 25.474 14.445 1.00 18.96 113 ILE B CA 1
ATOM 1872 C C . ILE B 1 63 ? 14.207 24.163 13.665 1.00 19.84 113 ILE B C 1
ATOM 1873 O O . ILE B 1 63 ? 13.304 23.383 13.477 1.00 16.47 113 ILE B O 1
ATOM 1878 N N . LYS B 1 64 ? 15.435 23.909 13.227 1.00 13.32 114 LYS B N 1
ATOM 1879 C CA . LYS B 1 64 ? 15.637 22.706 12.425 1.00 18.73 114 LYS B CA 1
ATOM 1880 C C . LYS B 1 64 ? 15.276 21.425 13.176 1.00 17.06 114 LYS B C 1
ATOM 1881 O O . LYS B 1 64 ? 14.650 20.536 12.601 1.00 14.87 114 LYS B O 1
ATOM 1887 N N . PRO B 1 65 ? 15.637 21.309 14.440 1.00 17.57 115 PRO B N 1
ATOM 1888 C CA . PRO B 1 65 ? 15.262 20.068 15.139 1.00 14.94 115 PRO B CA 1
ATOM 1889 C C . PRO B 1 65 ? 13.777 19.785 15.133 1.00 18.23 115 PRO B C 1
ATOM 1890 O O . PRO B 1 65 ? 13.315 18.673 14.779 1.00 18.85 115 PRO B O 1
ATOM 1894 N N . LEU B 1 66 ? 12.997 20.811 15.460 1.00 18.49 116 LEU B N 1
ATOM 1895 C CA . LEU B 1 66 ? 11.540 20.758 15.441 1.00 18.96 116 LEU B CA 1
ATOM 1896 C C . LEU B 1 66 ? 10.999 20.291 14.115 1.00 19.68 116 LEU B C 1
ATOM 1897 O O . LEU B 1 66 ? 10.129 19.438 14.090 1.00 21.82 116 LEU B O 1
ATOM 1902 N N . ASN B 1 67 ? 11.499 20.869 13.023 1.00 15.49 117 ASN B N 1
ATOM 1903 C CA . ASN B 1 67 ? 11.030 20.584 11.691 1.00 16.90 117 ASN B CA 1
ATOM 1904 C C . ASN B 1 67 ? 11.445 19.182 11.305 1.00 16.07 117 ASN B C 1
ATOM 1905 O O . ASN B 1 67 ? 10.721 18.533 10.589 1.00 16.68 117 ASN B O 1
ATOM 1910 N N . ASN B 1 68 ? 12.569 18.707 11.828 1.00 16.55 118 ASN B N 1
ATOM 1911 C CA . ASN B 1 68 ? 13.006 17.356 11.485 1.00 16.53 118 ASN B CA 1
ATOM 1912 C C . ASN B 1 68 ? 12.026 16.323 12.054 1.00 14.84 118 ASN B C 1
ATOM 1913 O O . ASN B 1 68 ? 11.630 15.335 11.372 1.00 14.97 118 ASN B O 1
ATOM 1918 N N . PHE B 1 69 ? 11.598 16.522 13.292 1.00 14.41 119 PHE B N 1
ATOM 1919 C CA . PHE B 1 69 ? 10.666 15.551 13.900 1.00 13.09 119 PHE B CA 1
ATOM 1920 C C . PHE B 1 69 ? 9.324 15.666 13.188 1.00 16.96 119 PHE B C 1
ATOM 1921 O O . PHE B 1 69 ? 8.716 14.654 12.978 1.00 16.44 119 PHE B O 1
ATOM 1929 N N . ALA B 1 70 ? 8.936 16.872 12.756 1.00 15.29 120 ALA B N 1
ATOM 1930 C CA . ALA B 1 70 ? 7.668 17.073 12.041 1.00 17.32 120 ALA B CA 1
ATOM 1931 C C . ALA B 1 70 ? 7.697 16.313 10.737 1.00 12.88 120 ALA B C 1
ATOM 1932 O O . ALA B 1 70 ? 6.685 15.734 10.345 1.00 15.82 120 ALA B O 1
ATOM 1934 N N . ALA B 1 71 ? 8.838 16.300 10.017 1.00 15.77 121 ALA B N 1
ATOM 1935 C CA . ALA B 1 71 ? 8.942 15.558 8.788 1.00 13.12 121 ALA B CA 1
ATOM 1936 C C . ALA B 1 71 ? 8.743 14.070 9.083 1.00 14.01 121 ALA B C 1
ATOM 1937 O O . ALA B 1 71 ? 8.117 13.330 8.328 1.00 15.53 121 ALA B O 1
ATOM 1939 N N . GLU B 1 72 ? 9.283 13.609 10.182 1.00 11.71 122 GLU B N 1
ATOM 1940 C CA . GLU B 1 72 ? 9.078 12.217 10.490 1.00 13.93 122 GLU B CA 1
ATOM 1941 C C . GLU B 1 72 ? 7.637 11.833 10.840 1.00 13.35 122 GLU B C 1
ATOM 1942 O O . GLU B 1 72 ? 7.210 10.753 10.497 1.00 11.63 122 GLU B O 1
ATOM 1948 N N . VAL B 1 73 ? 6.959 12.671 11.590 1.00 11.93 123 VAL B N 1
ATOM 1949 C CA . VAL B 1 73 ? 5.524 12.461 11.867 1.00 10.89 123 VAL B CA 1
ATOM 1950 C C . VAL B 1 73 ? 4.764 12.265 10.503 1.00 10.65 123 VAL B C 1
ATOM 1951 O O . VAL B 1 73 ? 3.882 11.414 10.338 1.00 11.61 123 VAL B O 1
ATOM 1955 N N . GLY B 1 74 ? 5.044 13.149 9.537 1.00 11.63 124 GLY B N 1
ATOM 1956 C CA . GLY B 1 74 ? 4.420 13.046 8.234 1.00 11.14 124 GLY B CA 1
ATOM 1957 C C . GLY B 1 74 ? 4.767 11.817 7.453 1.00 13.50 124 GLY B C 1
ATOM 1958 O O . GLY B 1 74 ? 3.901 11.176 6.791 1.00 12.37 124 GLY B O 1
ATOM 1959 N N . LYS B 1 75 ? 6.039 11.425 7.582 1.00 14.38 125 LYS B N 1
ATOM 1960 C CA . LYS B 1 75 ? 6.499 10.267 6.877 1.00 14.78 125 LYS B CA 1
ATOM 1961 C C . LYS B 1 75 ? 5.804 8.995 7.373 1.00 14.00 125 LYS B C 1
ATOM 1962 O O . LYS B 1 75 ? 5.390 8.123 6.573 1.00 12.49 125 LYS B O 1
ATOM 1968 N N . ILE B 1 76 ? 5.686 8.848 8.692 1.00 10.34 126 ILE B N 1
ATOM 1969 C CA . ILE B 1 76 ? 5.012 7.660 9.244 1.00 9.39 126 ILE B CA 1
ATOM 1970 C C . ILE B 1 76 ? 3.570 7.620 8.746 1.00 11.38 126 ILE B C 1
ATOM 1971 O O . ILE B 1 76 ? 3.076 6.562 8.328 1.00 12.97 126 ILE B O 1
ATOM 1976 N N . ARG B 1 77 ? 2.847 8.761 8.759 1.00 9.58 127 ARG B N 1
ATOM 1977 C CA . ARG B 1 77 ? 1.492 8.667 8.258 1.00 9.58 127 ARG B CA 1
ATOM 1978 C C . ARG B 1 77 ? 1.355 8.349 6.786 1.00 12.72 127 ARG B C 1
ATOM 1979 O O . ARG B 1 77 ? 0.572 7.520 6.354 1.00 11.63 127 ARG B O 1
ATOM 1987 N N . ASP B 1 78 ? 2.161 9.053 5.980 1.00 11.89 128 ASP B N 1
ATOM 1988 C CA . ASP B 1 78 ? 2.081 8.887 4.526 1.00 12.70 128 ASP B CA 1
ATOM 1989 C C . ASP B 1 78 ? 2.478 7.480 4.083 1.00 15.60 128 ASP B C 1
ATOM 1990 O O . ASP B 1 78 ? 1.984 7.038 3.018 1.00 15.28 128 ASP B O 1
ATOM 1995 N N . SER B 1 79 ? 3.297 6.812 4.868 1.00 14.37 129 SER B N 1
ATOM 1996 C CA . SER B 1 79 ? 3.796 5.455 4.589 1.00 14.88 129 SER B CA 1
ATOM 1997 C C . SER B 1 79 ? 2.890 4.363 5.119 1.00 19.06 129 SER B C 1
ATOM 1998 O O . SER B 1 79 ? 3.188 3.161 4.924 1.00 19.25 129 SER B O 1
ATOM 2001 N N . ASN B 1 80 ? 1.837 4.740 5.827 1.00 15.29 130 ASN B N 1
ATOM 2002 C CA . ASN B 1 80 ? 0.976 3.748 6.438 1.00 18.28 130 ASN B CA 1
ATOM 2003 C C . ASN B 1 80 ? -0.481 3.944 6.074 1.00 14.06 130 ASN B C 1
ATOM 2004 O O . ASN B 1 80 ? -1.350 3.919 6.926 1.00 15.61 130 ASN B O 1
ATOM 2009 N N . ARG B 1 81 ? -0.780 4.069 4.780 1.00 18.23 131 ARG B N 1
ATOM 2010 C CA . ARG B 1 81 ? -2.163 4.255 4.371 1.00 19.16 131 ARG B CA 1
ATOM 2011 C C . ARG B 1 81 ? -2.955 2.937 4.685 1.00 21.37 131 ARG B C 1
ATOM 2012 O O . ARG B 1 81 ? -4.144 2.982 4.896 1.00 26.55 131 ARG B O 1
ATOM 2020 N N . SER B 1 82 ? -2.272 1.797 4.800 1.00 22.22 132 SER B N 1
ATOM 2021 C CA . SER B 1 82 ? -2.949 0.513 5.146 1.00 27.80 132 SER B CA 1
ATOM 2022 C C . SER B 1 82 ? -3.271 0.391 6.652 1.00 24.25 132 SER B C 1
ATOM 2023 O O . SER B 1 82 ? -3.740 -0.663 7.151 1.00 25.73 132 SER B O 1
ATOM 2026 N N . SER B 1 83 ? -2.985 1.440 7.400 1.00 19.03 133 SER B N 1
ATOM 2027 C CA . SER B 1 83 ? -3.265 1.368 8.817 1.00 20.02 133 SER B CA 1
ATOM 2028 C C . SER B 1 83 ? -4.759 1.329 9.086 1.00 17.67 133 SER B C 1
ATOM 2029 O O . SER B 1 83 ? -5.530 2.010 8.434 1.00 18.94 133 SER B O 1
ATOM 2032 N N . LYS B 1 84 ? -5.175 0.561 10.090 1.00 16.95 134 LYS B N 1
ATOM 2033 C CA . LYS B 1 84 ? -6.606 0.644 10.450 1.00 17.20 134 LYS B CA 1
ATOM 2034 C C . LYS B 1 84 ? -6.879 1.871 11.366 1.00 18.75 134 LYS B C 1
ATOM 2035 O O . LYS B 1 84 ? -7.973 2.019 11.940 1.00 18.85 134 LYS B O 1
ATOM 2041 N N . PHE B 1 85 ? -5.881 2.737 11.465 1.00 14.48 135 PHE B N 1
ATOM 2042 C CA . PHE B 1 85 ? -5.923 3.921 12.315 1.00 11.20 135 PHE B CA 1
ATOM 2043 C C . PHE B 1 85 ? -5.453 5.119 11.479 1.00 13.97 135 PHE B C 1
ATOM 2044 O O . PHE B 1 85 ? -4.829 6.055 11.991 1.00 11.06 135 PHE B O 1
ATOM 2052 N N . PHE B 1 86 ? -5.715 5.133 10.183 1.00 11.03 136 PHE B N 1
ATOM 2053 C CA . PHE B 1 86 ? -5.259 6.224 9.357 1.00 10.40 136 PHE B CA 1
ATOM 2054 C C . PHE B 1 86 ? -5.837 7.561 9.736 1.00 10.64 136 PHE B C 1
ATOM 2055 O O . PHE B 1 86 ? -5.141 8.574 9.568 1.00 10.87 136 PHE B O 1
ATOM 2063 N N . ASN B 1 87 ? -7.075 7.614 10.198 1.00 8.38 137 ASN B N 1
ATOM 2064 C CA . ASN B 1 87 ? -7.593 8.906 10.639 1.00 8.50 137 ASN B CA 1
ATOM 2065 C C . ASN B 1 87 ? -6.818 9.443 11.855 1.00 8.24 137 ASN B C 1
ATOM 2066 O O . ASN B 1 87 ? -6.630 10.654 11.982 1.00 8.60 137 ASN B O 1
ATOM 2071 N N . ASN B 1 88 ? -6.319 8.530 12.737 1.00 7.49 138 ASN B N 1
ATOM 2072 C CA . ASN B 1 88 ? -5.526 8.958 13.870 1.00 9.51 138 ASN B CA 1
ATOM 2073 C C . ASN B 1 88 ? -4.192 9.486 13.312 1.00 7.97 138 ASN B C 1
ATOM 2074 O O . ASN B 1 88 ? -3.749 10.577 13.697 1.00 6.76 138 ASN B O 1
ATOM 2079 N N . LEU B 1 89 ? -3.577 8.733 12.372 1.00 7.97 139 LEU B N 1
ATOM 2080 C CA . LEU B 1 89 ? -2.339 9.227 11.812 1.00 7.10 139 LEU B CA 1
ATOM 2081 C C . LEU B 1 89 ? -2.488 10.604 11.126 1.00 8.10 139 LEU B C 1
ATOM 2082 O O . LEU B 1 89 ? -1.577 11.454 11.265 1.00 8.59 139 LEU B O 1
ATOM 2087 N N . SER B 1 90 ? -3.577 10.813 10.425 1.00 8.10 140 SER B N 1
ATOM 2088 C CA . SER B 1 90 ? -3.830 12.056 9.724 1.00 8.64 140 SER B CA 1
ATOM 2089 C C . SER B 1 90 ? -4.143 13.227 10.639 1.00 9.00 140 SER B C 1
ATOM 2090 O O . SER B 1 90 ? -3.705 14.344 10.390 1.00 7.58 140 SER B O 1
ATOM 2093 N N . ALA B 1 91 ? -4.819 12.930 11.766 1.00 7.10 141 ALA B N 1
ATOM 2094 C CA . ALA B 1 91 ? -5.114 14.010 12.686 1.00 6.20 141 ALA B CA 1
ATOM 2095 C C . ALA B 1 91 ? -3.822 14.685 13.095 1.00 9.00 141 ALA B C 1
ATOM 2096 O O . ALA B 1 91 ? -3.806 15.896 13.219 1.00 8.70 141 ALA B O 1
ATOM 2098 N N . ILE B 1 92 ? -2.753 13.883 13.256 1.00 7.86 142 ILE B N 1
ATOM 2099 C CA . ILE B 1 92 ? -1.470 14.416 13.636 1.00 7.71 142 ILE B CA 1
ATOM 2100 C C . ILE B 1 92 ? -0.659 14.949 12.446 1.00 8.74 142 ILE B C 1
ATOM 2101 O O . ILE B 1 92 ? -0.132 16.051 12.504 1.00 7.81 142 ILE B O 1
ATOM 2106 N N . SER B 1 93 ? -0.549 14.174 11.360 1.00 8.21 143 SER B N 1
ATOM 2107 C CA . SER B 1 93 ? 0.277 14.637 10.271 1.00 7.21 143 SER B CA 1
ATOM 2108 C C . SER B 1 93 ? -0.236 15.924 9.616 1.00 6.91 143 SER B C 1
ATOM 2109 O O . SER B 1 93 ? 0.566 16.667 9.098 1.00 7.89 143 SER B O 1
ATOM 2112 N N . GLU B 1 94 ? -1.557 16.129 9.597 1.00 7.45 144 GLU B N 1
ATOM 2113 C CA . GLU B 1 94 ? -2.128 17.297 8.958 1.00 6.74 144 GLU B CA 1
ATOM 2114 C C . GLU B 1 94 ? -2.197 18.495 9.844 1.00 8.40 144 GLU B C 1
ATOM 2115 O O . GLU B 1 94 ? -2.538 19.579 9.374 1.00 9.51 144 GLU B O 1
ATOM 2121 N N . SER B 1 95 ? -1.793 18.362 11.099 1.00 7.05 145 SER B N 1
ATOM 2122 C CA . SER B 1 95 ? -1.803 19.482 12.018 1.00 7.23 145 SER B CA 1
ATOM 2123 C C . SER B 1 95 ? -0.443 19.718 12.663 1.00 8.15 145 SER B C 1
ATOM 2124 O O . SER B 1 95 ? -0.352 20.668 13.478 1.00 6.69 145 SER B O 1
ATOM 2127 N N . ILE B 1 96 ? 0.611 18.959 12.310 1.00 7.51 146 ILE B N 1
ATOM 2128 C CA . ILE B 1 96 ? 1.884 19.041 13.012 1.00 7.98 146 ILE B CA 1
ATOM 2129 C C . ILE B 1 96 ? 2.544 20.386 12.860 1.00 7.75 146 ILE B C 1
ATOM 2130 O O . ILE B 1 96 ? 3.454 20.740 13.640 1.00 9.34 146 ILE B O 1
ATOM 2135 N N . GLY B 1 97 ? 2.094 21.192 11.874 1.00 8.66 147 GLY B N 1
ATOM 2136 C CA . GLY B 1 97 ? 2.587 22.564 11.683 1.00 8.97 147 GLY B CA 1
ATOM 2137 C C . GLY B 1 97 ? 2.214 23.456 12.861 1.00 9.57 147 GLY B C 1
ATOM 2138 O O . GLY B 1 97 ? 2.742 24.569 12.930 1.00 8.53 147 GLY B O 1
ATOM 2139 N N . PHE B 1 98 ? 1.376 22.994 13.795 1.00 8.60 148 PHE B N 1
ATOM 2140 C CA . PHE B 1 98 ? 1.108 23.843 14.970 1.00 7.80 148 PHE B CA 1
ATOM 2141 C C . PHE B 1 98 ? 2.437 24.161 15.641 1.00 7.14 148 PHE B C 1
ATOM 2142 O O . PHE B 1 98 ? 2.527 25.242 16.211 1.00 9.96 148 PHE B O 1
ATOM 2150 N N . LEU B 1 99 ? 3.432 23.273 15.597 1.00 8.85 149 LEU B N 1
ATOM 2151 C CA . LEU B 1 99 ? 4.718 23.533 16.232 1.00 9.64 149 LEU B CA 1
ATOM 2152 C C . LEU B 1 99 ? 5.360 24.833 15.785 1.00 10.08 149 LEU B C 1
ATOM 2153 O O . LEU B 1 99 ? 6.183 25.432 16.529 1.00 10.22 149 LEU B O 1
ATOM 2158 N N . SER B 1 100 ? 5.077 25.264 14.567 1.00 9.48 150 SER B N 1
ATOM 2159 C CA . SER B 1 100 ? 5.733 26.452 13.992 1.00 8.95 150 SER B CA 1
ATOM 2160 C C . SER B 1 100 ? 5.231 27.753 14.600 1.00 9.11 150 SER B C 1
ATOM 2161 O O . SER B 1 100 ? 5.715 28.834 14.205 1.00 10.28 150 SER B O 1
ATOM 2164 N N . TRP B 1 101 ? 4.301 27.679 15.563 1.00 8.19 151 TRP B N 1
ATOM 2165 C CA . TRP B 1 101 ? 3.827 28.946 16.141 1.00 9.13 151 TRP B CA 1
ATOM 2166 C C . TRP B 1 101 ? 4.991 29.773 16.717 1.00 7.83 151 TRP B C 1
ATOM 2167 O O . TRP B 1 101 ? 4.897 31.025 16.721 1.00 9.73 151 TRP B O 1
ATOM 2178 N N . VAL B 1 102 ? 6.049 29.098 17.163 1.00 9.09 152 VAL B N 1
ATOM 2179 C CA . VAL B 1 102 ? 7.206 29.792 17.731 1.00 10.02 152 VAL B CA 1
ATOM 2180 C C . VAL B 1 102 ? 7.930 30.744 16.810 1.00 11.93 152 VAL B C 1
ATOM 2181 O O . VAL B 1 102 ? 8.759 31.567 17.320 1.00 12.80 152 VAL B O 1
ATOM 2185 N N . VAL B 1 103 ? 7.653 30.694 15.526 1.00 11.06 153 VAL B N 1
ATOM 2186 C CA . VAL B 1 103 ? 8.269 31.657 14.612 1.00 14.82 153 VAL B CA 1
ATOM 2187 C C . VAL B 1 103 ? 7.228 32.522 13.929 1.00 15.02 153 VAL B C 1
ATOM 2188 O O . VAL B 1 103 ? 7.559 33.324 13.052 1.00 21.18 153 VAL B O 1
ATOM 2192 N N . VAL B 1 104 ? 5.970 32.447 14.338 1.00 12.30 154 VAL B N 1
ATOM 2193 C CA . VAL B 1 104 ? 4.863 33.255 13.746 1.00 12.10 154 VAL B CA 1
ATOM 2194 C C . VAL B 1 104 ? 4.592 34.552 14.508 1.00 12.13 154 VAL B C 1
ATOM 2195 O O . VAL B 1 104 ? 4.440 34.545 15.749 1.00 11.59 154 VAL B O 1
ATOM 2199 N N . GLU B 1 105 ? 4.485 35.682 13.800 1.00 15.54 155 GLU B N 1
ATOM 2200 C CA . GLU B 1 105 ? 4.113 36.981 14.440 1.00 15.91 155 GLU B CA 1
ATOM 2201 C C . GLU B 1 105 ? 3.232 37.709 13.438 1.00 14.63 155 GLU B C 1
ATOM 2202 O O . GLU B 1 105 ? 3.504 37.685 12.242 1.00 18.08 155 GLU B O 1
ATOM 2208 N N . PRO B 1 106 ? 2.218 38.442 13.892 1.00 13.86 156 PRO B N 1
ATOM 2209 C CA . PRO B 1 106 ? 1.789 38.614 15.306 1.00 12.57 156 PRO B CA 1
ATOM 2210 C C . PRO B 1 106 ? 0.657 37.669 15.727 1.00 11.10 156 PRO B C 1
ATOM 2211 O O . PRO B 1 106 ? -0.038 37.958 16.693 1.00 12.84 156 PRO B O 1
ATOM 2215 N N . THR B 1 107 ? 0.514 36.547 14.967 1.00 11.35 157 THR B N 1
ATOM 2216 C CA . THR B 1 107 ? -0.637 35.687 15.155 1.00 12.65 157 THR B CA 1
ATOM 2217 C C . THR B 1 107 ? -0.308 34.205 15.476 1.00 11.98 157 THR B C 1
ATOM 2218 O O . THR B 1 107 ? -0.855 33.286 14.838 1.00 11.01 157 THR B O 1
ATOM 2222 N N . PRO B 1 108 ? 0.499 33.937 16.484 1.00 9.27 158 PRO B N 1
ATOM 2223 C CA . PRO B 1 108 ? 0.795 32.540 16.788 1.00 8.76 158 PRO B CA 1
ATOM 2224 C C . PRO B 1 108 ? -0.450 31.780 17.215 1.00 9.02 158 PRO B C 1
ATOM 2225 O O . PRO B 1 108 ? -0.561 30.561 16.947 1.00 9.04 158 PRO B O 1
ATOM 2229 N N . GLY B 1 109 ? -1.386 32.445 17.910 1.00 10.56 159 GLY B N 1
ATOM 2230 C CA . GLY B 1 109 ? -2.572 31.760 18.390 1.00 9.75 159 GLY B CA 1
ATOM 2231 C C . GLY B 1 109 ? -3.411 31.350 17.174 1.00 10.25 159 GLY B C 1
ATOM 2232 O O . GLY B 1 109 ? -3.814 30.146 17.089 1.00 10.86 159 GLY B O 1
ATOM 2233 N N . PRO B 1 110 ? -3.777 32.254 16.260 1.00 10.12 160 PRO B N 1
ATOM 2234 C CA . PRO B 1 110 ? -4.565 31.865 15.058 1.00 10.31 160 PRO B CA 1
ATOM 2235 C C . PRO B 1 110 ? -3.829 30.789 14.278 1.00 9.35 160 PRO B C 1
ATOM 2236 O O . PRO B 1 110 ? -4.468 29.940 13.621 1.00 10.49 160 PRO B O 1
ATOM 2240 N N . HIS B 1 111 ? -2.504 30.778 14.285 1.00 9.22 161 HIS B N 1
ATOM 2241 C CA . HIS B 1 111 ? -1.728 29.715 13.566 1.00 7.98 161 HIS B CA 1
ATOM 2242 C C . HIS B 1 111 ? -2.082 28.357 14.130 1.00 8.80 161 HIS B C 1
ATOM 2243 O O . HIS B 1 111 ? -2.402 27.415 13.418 1.00 8.96 161 HIS B O 1
ATOM 2250 N N . VAL B 1 112 ? -2.023 28.212 15.458 1.00 8.45 162 VAL B N 1
ATOM 2251 C CA . VAL B 1 112 ? -2.434 26.954 16.046 1.00 7.85 162 VAL B CA 1
ATOM 2252 C C . VAL B 1 112 ? -3.894 26.653 15.803 1.00 9.62 162 VAL B C 1
ATOM 2253 O O . VAL B 1 112 ? -4.240 25.514 15.519 1.00 9.40 162 VAL B O 1
ATOM 2257 N N . ALA B 1 113 ? -4.791 27.623 15.909 1.00 8.56 163 ALA B N 1
ATOM 2258 C CA . ALA B 1 113 ? -6.215 27.354 15.615 1.00 9.90 163 ALA B CA 1
ATOM 2259 C C . ALA B 1 113 ? -6.435 26.830 14.164 1.00 9.01 163 ALA B C 1
ATOM 2260 O O . ALA B 1 113 ? -7.272 25.918 13.955 1.00 11.53 163 ALA B O 1
ATOM 2262 N N . GLU B 1 114 ? -5.692 27.328 13.218 1.00 9.01 164 GLU B N 1
ATOM 2263 C CA . GLU B 1 114 ? -5.847 26.844 11.854 1.00 10.16 164 GLU B CA 1
ATOM 2264 C C . GLU B 1 114 ? -5.437 25.372 11.839 1.00 11.28 164 GLU B C 1
ATOM 2265 O O . GLU B 1 114 ? -6.070 24.566 11.217 1.00 10.06 164 GLU B O 1
ATOM 2271 N N . MET B 1 115 ? -4.378 24.996 12.554 1.00 9.90 165 MET B N 1
ATOM 2272 C CA . MET B 1 115 ? -3.919 23.598 12.552 1.00 8.26 165 MET B CA 1
ATOM 2273 C C . MET B 1 115 ? -4.863 22.745 13.346 1.00 7.26 165 MET B C 1
ATOM 2274 O O . MET B 1 115 ? -5.073 21.560 12.977 1.00 9.80 165 MET B O 1
ATOM 2279 N N . ARG B 1 116 ? -5.490 23.257 14.369 1.00 7.66 166 ARG B N 1
ATOM 2280 C CA . ARG B 1 116 ? -6.470 22.499 15.081 1.00 7.76 166 ARG B CA 1
ATOM 2281 C C . ARG B 1 116 ? -7.669 22.200 14.138 1.00 8.60 166 ARG B C 1
ATOM 2282 O O . ARG B 1 116 ? -8.241 21.106 14.241 1.00 8.81 166 ARG B O 1
ATOM 2290 N N . GLY B 1 117 ? -8.094 23.149 13.287 1.00 8.47 167 GLY B N 1
ATOM 2291 C CA . GLY B 1 117 ? -9.210 22.838 12.392 1.00 8.52 167 GLY B CA 1
ATOM 2292 C C . GLY B 1 117 ? -8.781 21.686 11.517 1.00 7.23 167 GLY B C 1
ATOM 2293 O O . GLY B 1 117 ? -9.669 20.833 11.194 1.00 9.38 167 GLY B O 1
ATOM 2294 N N . SER B 1 118 ? -7.556 21.624 11.058 1.00 7.73 168 SER B N 1
ATOM 2295 C CA . SER B 1 118 ? -7.162 20.516 10.212 1.00 8.70 168 SER B CA 1
ATOM 2296 C C . SER B 1 118 ? -7.178 19.222 10.991 1.00 8.31 168 SER B C 1
ATOM 2297 O O . SER B 1 118 ? -7.611 18.205 10.496 1.00 10.88 168 SER B O 1
ATOM 2300 N N . ALA B 1 119 ? -6.751 19.196 12.248 1.00 7.29 169 ALA B N 1
ATOM 2301 C CA . ALA B 1 119 ? -6.779 18.006 13.058 1.00 8.41 169 ALA B CA 1
ATOM 2302 C C . ALA B 1 119 ? -8.240 17.539 13.244 1.00 8.28 169 ALA B C 1
ATOM 2303 O O . ALA B 1 119 ? -8.514 16.341 13.158 1.00 9.17 169 ALA B O 1
ATOM 2305 N N . GLU B 1 120 ? -9.149 18.481 13.509 1.00 8.51 170 GLU B N 1
ATOM 2306 C CA . GLU B 1 120 ? -10.536 18.128 13.790 1.00 7.75 170 GLU B CA 1
ATOM 2307 C C . GLU B 1 120 ? -11.243 17.548 12.568 1.00 8.60 170 GLU B C 1
ATOM 2308 O O . GLU B 1 120 ? -12.190 16.786 12.756 1.00 9.21 170 GLU B O 1
ATOM 2314 N N . PHE B 1 121 ? -10.834 17.949 11.378 1.00 8.36 171 PHE B N 1
ATOM 2315 C CA . PHE B 1 121 ? -11.450 17.350 10.213 1.00 8.20 171 PHE B CA 1
ATOM 2316 C C . PHE B 1 121 ? -11.322 15.828 10.310 1.00 8.39 171 PHE B C 1
ATOM 2317 O O . PHE B 1 121 ? -12.225 15.072 9.945 1.00 10.09 171 PHE B O 1
ATOM 2325 N N . TYR B 1 122 ? -10.163 15.369 10.807 1.00 8.39 172 TYR B N 1
ATOM 2326 C CA . TYR B 1 122 ? -9.940 13.934 11.000 1.00 6.84 172 TYR B CA 1
ATOM 2327 C C . TYR B 1 122 ? -10.450 13.412 12.336 1.00 8.60 172 TYR B C 1
ATOM 2328 O O . TYR B 1 122 ? -11.047 12.327 12.394 1.00 9.14 172 TYR B O 1
ATOM 2337 N N . THR B 1 123 ? -10.291 14.167 13.434 1.00 8.63 173 THR B N 1
ATOM 2338 C CA . THR B 1 123 ? -10.801 13.601 14.675 1.00 8.37 173 THR B CA 1
ATOM 2339 C C . THR B 1 123 ? -12.323 13.532 14.707 1.00 8.88 173 THR B C 1
ATOM 2340 O O . THR B 1 123 ? -12.867 12.653 15.398 1.00 9.21 173 THR B O 1
ATOM 2344 N N . ASN B 1 124 ? -12.984 14.414 13.962 1.00 8.74 174 ASN B N 1
ATOM 2345 C CA . ASN B 1 124 ? -14.448 14.296 13.937 1.00 9.57 174 ASN B CA 1
ATOM 2346 C C . ASN B 1 124 ? -14.872 12.962 13.318 1.00 8.46 174 ASN B C 1
ATOM 2347 O O . ASN B 1 124 ? -15.906 12.388 13.682 1.00 10.72 174 ASN B O 1
ATOM 2352 N N . ARG B 1 125 ? -14.053 12.446 12.410 1.00 9.83 175 ARG B N 1
ATOM 2353 C CA . ARG B 1 125 ? -14.349 11.138 11.803 1.00 8.55 175 ARG B CA 1
ATOM 2354 C C . ARG B 1 125 ? -14.169 10.073 12.864 1.00 8.92 175 ARG B C 1
ATOM 2355 O O . ARG B 1 125 ? -14.976 9.101 12.942 1.00 11.25 175 ARG B O 1
ATOM 2363 N N . ILE B 1 126 ? -13.120 10.199 13.699 1.00 10.36 176 ILE B N 1
ATOM 2364 C CA . ILE B 1 126 ? -12.857 9.180 14.729 1.00 9.60 176 ILE B CA 1
ATOM 2365 C C . ILE B 1 126 ? -14.024 9.143 15.721 1.00 9.57 176 ILE B C 1
ATOM 2366 O O . ILE B 1 126 ? -14.503 8.058 16.107 1.00 10.70 176 ILE B O 1
ATOM 2371 N N . LEU B 1 127 ? -14.490 10.317 16.120 1.00 9.78 177 LEU B N 1
ATOM 2372 C CA . LEU B 1 127 ? -15.618 10.346 17.066 1.00 12.42 177 LEU B CA 1
ATOM 2373 C C . LEU B 1 127 ? -16.881 9.775 16.462 1.00 14.20 177 LEU B C 1
ATOM 2374 O O . LEU B 1 127 ? -17.572 8.995 17.133 1.00 14.02 177 LEU B O 1
ATOM 2379 N N . LYS B 1 128 ? -17.167 10.116 15.216 1.00 12.12 178 LYS B N 1
ATOM 2380 C CA . LYS B 1 128 ? -18.382 9.577 14.570 1.00 14.52 178 LYS B CA 1
ATOM 2381 C C . LYS B 1 128 ? -18.296 8.051 14.510 1.00 13.48 178 LYS B C 1
ATOM 2382 O O . LYS B 1 128 ? -19.317 7.387 14.699 1.00 16.43 178 LYS B O 1
ATOM 2388 N N . GLU B 1 129 ? -17.118 7.494 14.242 1.00 11.38 179 GLU B N 1
ATOM 2389 C CA . GLU B 1 129 ? -16.946 6.054 14.179 1.00 12.65 179 GLU B CA 1
ATOM 2390 C C . GLU B 1 129 ? -16.939 5.337 15.534 1.00 16.58 179 GLU B C 1
ATOM 2391 O O . GLU B 1 129 ? -17.508 4.214 15.701 1.00 16.77 179 GLU B O 1
ATOM 2397 N N . PHE B 1 130 ? -16.334 5.979 16.535 1.00 13.05 180 PHE B N 1
ATOM 2398 C CA . PHE B 1 130 ? -16.086 5.273 17.774 1.00 13.97 180 PHE B CA 1
ATOM 2399 C C . PHE B 1 130 ? -16.769 5.711 19.035 1.00 14.77 180 PHE B C 1
ATOM 2400 O O . PHE B 1 130 ? -16.671 4.991 20.023 1.00 14.20 180 PHE B O 1
ATOM 2408 N N . LYS B 1 131 ? -17.468 6.858 19.050 1.00 13.94 181 LYS B N 1
ATOM 2409 C CA . LYS B 1 131 ? -18.160 7.233 20.296 1.00 16.16 181 LYS B CA 1
ATOM 2410 C C . LYS B 1 131 ? -19.182 6.112 20.622 1.00 18.87 181 LYS B C 1
ATOM 2411 O O . LYS B 1 131 ? -19.922 5.646 19.742 1.00 20.15 181 LYS B O 1
ATOM 2417 N N . GLY B 1 132 ? -19.159 5.634 21.854 1.00 18.31 182 GLY B N 1
ATOM 2418 C CA . GLY B 1 132 ? -20.074 4.547 22.203 1.00 18.59 182 GLY B CA 1
ATOM 2419 C C . GLY B 1 132 ? -19.565 3.138 21.861 1.00 17.68 182 GLY B C 1
ATOM 2420 O O . GLY B 1 132 ? -20.174 2.095 22.168 1.00 19.62 182 GLY B O 1
ATOM 2421 N N . VAL B 1 133 ? -18.384 3.073 21.261 1.00 15.74 183 VAL B N 1
ATOM 2422 C CA . VAL B 1 133 ? -17.772 1.820 20.839 1.00 16.80 183 VAL B CA 1
ATOM 2423 C C . VAL B 1 133 ? -16.340 1.576 21.368 1.00 13.65 183 VAL B C 1
ATOM 2424 O O . VAL B 1 133 ? -15.966 0.458 21.728 1.00 13.68 183 VAL B O 1
ATOM 2428 N N . ASN B 1 134 ? -15.520 2.641 21.451 1.00 15.40 184 ASN B N 1
ATOM 2429 C CA . ASN B 1 134 ? -14.101 2.461 21.885 1.00 11.51 184 ASN B CA 1
ATOM 2430 C C . ASN B 1 134 ? -13.725 3.712 22.601 1.00 11.94 184 ASN B C 1
ATOM 2431 O O . ASN B 1 134 ? -13.427 4.740 22.000 1.00 11.13 184 ASN B O 1
ATOM 2436 N N . GLN B 1 135 ? -13.750 3.631 23.932 1.00 11.03 185 GLN B N 1
ATOM 2437 C CA . GLN B 1 135 ? -13.478 4.784 24.775 1.00 9.78 185 GLN B CA 1
ATOM 2438 C C . GLN B 1 135 ? -12.011 5.221 24.616 1.00 8.23 185 GLN B C 1
ATOM 2439 O O . GLN B 1 135 ? -11.739 6.417 24.749 1.00 10.69 185 GLN B O 1
ATOM 2445 N N . ASP B 1 136 ? -11.109 4.319 24.293 1.00 9.51 186 ASP B N 1
ATOM 2446 C CA . ASP B 1 136 ? -9.729 4.722 24.052 1.00 9.58 186 ASP B CA 1
ATOM 2447 C C . ASP B 1 136 ? -9.635 5.679 22.846 1.00 9.84 186 ASP B C 1
ATOM 2448 O O . ASP B 1 136 ? -8.859 6.656 22.893 1.00 9.45 186 ASP B O 1
ATOM 2453 N N . GLN B 1 137 ? -10.418 5.488 21.779 1.00 9.46 187 GLN B N 1
ATOM 2454 C CA . GLN B 1 137 ? -10.368 6.348 20.628 1.00 7.95 187 GLN B CA 1
ATOM 2455 C C . GLN B 1 137 ? -10.959 7.696 20.985 1.00 9.62 187 GLN B C 1
ATOM 2456 O O . GLN B 1 137 ? -10.408 8.755 20.619 1.00 9.44 187 GLN B O 1
ATOM 2462 N N . VAL B 1 138 ? -12.040 7.698 21.768 1.00 8.20 188 VAL B N 1
ATOM 2463 C CA . VAL B 1 138 ? -12.647 8.933 22.206 1.00 9.87 188 VAL B CA 1
ATOM 2464 C C . VAL B 1 138 ? -11.649 9.720 23.074 1.00 9.47 188 VAL B C 1
ATOM 2465 O O . VAL B 1 138 ? -11.473 10.927 22.880 1.00 9.93 188 VAL B O 1
ATOM 2469 N N . ASP B 1 139 ? -11.001 9.051 24.011 1.00 9.71 189 ASP B N 1
ATOM 2470 C CA . ASP B 1 139 ? -10.063 9.769 24.900 1.00 8.18 189 ASP B CA 1
ATOM 2471 C C . ASP B 1 139 ? -8.825 10.229 24.161 1.00 10.19 189 ASP B C 1
ATOM 2472 O O . ASP B 1 139 ? -8.232 11.239 24.486 1.00 9.30 189 ASP B O 1
ATOM 2477 N N . TRP B 1 140 ? -8.404 9.495 23.151 1.00 8.01 190 TRP B N 1
ATOM 2478 C CA . TRP B 1 140 ? -7.278 9.894 22.313 1.00 7.80 190 TRP B CA 1
ATOM 2479 C C . TRP B 1 140 ? -7.567 11.222 21.627 1.00 8.70 190 TRP B C 1
ATOM 2480 O O . TRP B 1 140 ? -6.743 12.148 21.654 1.00 9.37 190 TRP B O 1
ATOM 2491 N N . VAL B 1 141 ? -8.755 11.344 21.055 1.00 9.05 191 VAL B N 1
ATOM 2492 C CA . VAL B 1 141 ? -9.172 12.547 20.426 1.00 9.30 191 VAL B CA 1
ATOM 2493 C C . VAL B 1 141 ? -9.238 13.670 21.430 1.00 8.54 191 VAL B C 1
ATOM 2494 O O . VAL B 1 141 ? -8.706 14.766 21.199 1.00 8.90 191 VAL B O 1
ATOM 2498 N N . SER B 1 142 ? -9.867 13.432 22.585 1.00 8.40 192 SER B N 1
ATOM 2499 C CA . SER B 1 142 ? -10.016 14.501 23.555 1.00 9.18 192 SER B CA 1
ATOM 2500 C C . SER B 1 142 ? -8.663 15.056 23.968 1.00 9.11 192 SER B C 1
ATOM 2501 O O . SER B 1 142 ? -8.496 16.271 24.090 1.00 9.97 192 SER B O 1
ATOM 2504 N N . ASN B 1 143 ? -7.689 14.196 24.240 1.00 8.44 193 ASN B N 1
ATOM 2505 C CA . ASN B 1 143 ? -6.405 14.694 24.685 1.00 8.47 193 ASN B CA 1
ATOM 2506 C C . ASN B 1 143 ? -5.702 15.549 23.632 1.00 10.29 193 ASN B C 1
ATOM 2507 O O . ASN B 1 143 ? -5.108 16.575 23.982 1.00 10.00 193 ASN B O 1
ATOM 2512 N N . TYR B 1 144 ? -5.713 15.137 22.366 1.00 9.12 194 TYR B N 1
ATOM 2513 C CA . TYR B 1 144 ? -5.055 15.923 21.318 1.00 9.68 194 TYR B CA 1
ATOM 2514 C C . TYR B 1 144 ? -5.771 17.194 21.066 1.00 8.54 194 TYR B C 1
ATOM 2515 O O . TYR B 1 144 ? -5.102 18.276 21.040 1.00 9.08 194 TYR B O 1
ATOM 2524 N N . VAL B 1 145 ? -7.102 17.179 20.925 1.00 7.47 195 VAL B N 1
ATOM 2525 C CA . VAL B 1 145 ? -7.799 18.403 20.686 1.00 9.92 195 VAL B CA 1
ATOM 2526 C C . VAL B 1 145 ? -7.669 19.364 21.870 1.00 8.63 195 VAL B C 1
ATOM 2527 O O . VAL B 1 145 ? -7.456 20.579 21.684 1.00 8.92 195 VAL B O 1
ATOM 2531 N N . ASN B 1 146 ? -7.739 18.851 23.095 1.00 8.38 196 ASN B N 1
ATOM 2532 C CA . ASN B 1 146 ? -7.613 19.725 24.269 1.00 8.46 196 ASN B CA 1
ATOM 2533 C C . ASN B 1 146 ? -6.205 20.210 24.381 1.00 10.28 196 ASN B C 1
ATOM 2534 O O . ASN B 1 146 ? -6.024 21.351 24.860 1.00 10.27 196 ASN B O 1
ATOM 2539 N N . PHE B 1 147 ? -5.206 19.433 23.971 1.00 8.07 197 PHE B N 1
ATOM 2540 C CA . PHE B 1 147 ? -3.836 19.963 24.018 1.00 9.06 197 PHE B CA 1
ATOM 2541 C C . PHE B 1 147 ? -3.796 21.182 23.061 1.00 7.80 197 PHE B C 1
ATOM 2542 O O . PHE B 1 147 ? -3.219 22.213 23.444 1.00 8.67 197 PHE B O 1
ATOM 2550 N N . LEU B 1 148 ? -4.368 21.105 21.837 1.00 7.66 198 LEU B N 1
ATOM 2551 C CA . LEU B 1 148 ? -4.293 22.240 20.927 1.00 8.94 198 LEU B CA 1
ATOM 2552 C C . LEU B 1 148 ? -5.077 23.422 21.435 1.00 7.56 198 LEU B C 1
ATOM 2553 O O . LEU B 1 148 ? -4.648 24.586 21.282 1.00 9.23 198 LEU B O 1
ATOM 2558 N N . LYS B 1 149 ? -6.275 23.209 21.978 1.00 8.16 199 LYS B N 1
ATOM 2559 C CA . LYS B 1 149 ? -7.070 24.330 22.519 1.00 9.72 199 LYS B CA 1
ATOM 2560 C C . LYS B 1 149 ? -6.286 24.916 23.676 1.00 7.89 199 LYS B C 1
ATOM 2561 O O . LYS B 1 149 ? -6.214 26.182 23.744 1.00 10.59 199 LYS B O 1
ATOM 2567 N N . ASP B 1 150 ? -5.735 24.133 24.588 1.00 8.10 200 ASP B N 1
ATOM 2568 C CA . ASP B 1 150 ? -4.972 24.734 25.699 1.00 8.78 200 ASP B CA 1
ATOM 2569 C C . ASP B 1 150 ? -3.703 25.345 25.244 1.00 7.82 200 ASP B C 1
ATOM 2570 O O . ASP B 1 150 ? -3.201 26.333 25.844 1.00 9.63 200 ASP B O 1
ATOM 2575 N N . LEU B 1 151 ? -3.107 24.883 24.172 1.00 8.31 201 LEU B N 1
ATOM 2576 C CA . LEU B 1 151 ? -1.896 25.534 23.658 1.00 9.12 201 LEU B CA 1
ATOM 2577 C C . LEU B 1 151 ? -2.238 26.888 23.144 1.00 8.73 201 LEU B C 1
ATOM 2578 O O . LEU B 1 151 ? -1.479 27.858 23.325 1.00 8.82 201 LEU B O 1
ATOM 2583 N N . GLU B 1 152 ? -3.355 27.029 22.413 1.00 8.64 202 GLU B N 1
ATOM 2584 C CA . GLU B 1 152 ? -3.757 28.372 21.932 1.00 8.54 202 GLU B CA 1
ATOM 2585 C C . GLU B 1 152 ? -3.980 29.301 23.138 1.00 8.27 202 GLU B C 1
ATOM 2586 O O . GLU B 1 152 ? -3.601 30.494 23.061 1.00 10.00 202 GLU B O 1
ATOM 2592 N N . LYS B 1 153 ? -4.592 28.815 24.230 1.00 8.77 203 LYS B N 1
ATOM 2593 C CA . LYS B 1 153 ? -4.795 29.627 25.431 1.00 11.43 203 LYS B CA 1
ATOM 2594 C C . LYS B 1 153 ? -3.432 30.012 26.064 1.00 9.99 203 LYS B C 1
ATOM 2595 O O . LYS B 1 153 ? -3.217 31.184 26.461 1.00 11.36 203 LYS B O 1
ATOM 2601 N N . TYR B 1 154 ? -2.483 29.093 26.093 1.00 8.98 204 TYR B N 1
ATOM 2602 C CA . TYR B 1 154 ? -1.147 29.349 26.594 1.00 8.15 204 TYR B CA 1
ATOM 2603 C C . TYR B 1 154 ? -0.462 30.436 25.773 1.00 9.32 204 TYR B C 1
ATOM 2604 O O . TYR B 1 154 ? 0.204 31.344 26.315 1.00 10.06 204 TYR B O 1
ATOM 2613 N N . ILE B 1 155 ? -0.570 30.376 24.457 1.00 7.75 205 ILE B N 1
ATOM 2614 C CA . ILE B 1 155 ? 0.021 31.396 23.618 1.00 9.60 205 ILE B CA 1
ATOM 2615 C C . ILE B 1 155 ? -0.644 32.738 23.911 1.00 8.98 205 ILE B C 1
ATOM 2616 O O . ILE B 1 155 ? 0.051 33.776 24.012 1.00 11.73 205 ILE B O 1
ATOM 2621 N N . LYS B 1 156 ? -1.950 32.760 24.006 1.00 9.29 206 LYS B N 1
ATOM 2622 C CA . LYS B 1 156 ? -2.649 33.996 24.281 1.00 11.80 206 LYS B CA 1
ATOM 2623 C C . LYS B 1 156 ? -2.145 34.637 25.597 1.00 12.11 206 LYS B C 1
ATOM 2624 O O . LYS B 1 156 ? -1.958 35.856 25.662 1.00 12.44 206 LYS B O 1
ATOM 2630 N N . GLN B 1 157 ? -1.892 33.827 26.590 1.00 9.78 207 GLN B N 1
ATOM 2631 C CA . GLN B 1 157 ? -1.447 34.282 27.911 1.00 12.00 207 GLN B CA 1
ATOM 2632 C C . GLN B 1 157 ? 0.007 34.606 28.035 1.00 12.80 207 GLN B C 1
ATOM 2633 O O . GLN B 1 157 ? 0.339 35.570 28.762 1.00 15.96 207 GLN B O 1
ATOM 2639 N N . TYR B 1 158 ? 0.911 33.920 27.321 1.00 9.18 208 TYR B N 1
ATOM 2640 C CA . TYR B 1 158 ? 2.377 34.090 27.547 1.00 10.32 208 TYR B CA 1
ATOM 2641 C C . TYR B 1 158 ? 3.175 34.529 26.341 1.00 10.40 208 TYR B C 1
ATOM 2642 O O . TYR B 1 158 ? 4.326 34.912 26.512 1.00 12.00 208 TYR B O 1
ATOM 2651 N N . HIS B 1 159 ? 2.601 34.461 25.128 1.00 9.21 209 HIS B N 1
ATOM 2652 C CA . HIS B 1 159 ? 3.341 34.779 23.887 1.00 9.85 209 HIS B CA 1
ATOM 2653 C C . HIS B 1 159 ? 2.294 35.373 22.891 1.00 9.55 209 HIS B C 1
ATOM 2654 O O . HIS B 1 159 ? 2.284 35.033 21.712 1.00 9.93 209 HIS B O 1
ATOM 2661 N N . THR B 1 160 ? 1.556 36.377 23.332 1.00 9.66 210 THR B N 1
ATOM 2662 C CA . THR B 1 160 ? 0.392 36.853 22.617 1.00 9.76 210 THR B CA 1
ATOM 2663 C C . THR B 1 160 ? 0.603 37.213 21.190 1.00 11.42 210 THR B C 1
ATOM 2664 O O . THR B 1 160 ? -0.189 36.845 20.311 1.00 12.47 210 THR B O 1
ATOM 2668 N N . THR B 1 161 ? 1.623 37.993 20.901 1.00 8.30 211 THR B N 1
ATOM 2669 C CA . THR B 1 161 ? 1.924 38.350 19.549 1.00 11.21 211 THR B CA 1
ATOM 2670 C C . THR B 1 161 ? 3.199 37.747 18.984 1.00 12.96 211 THR B C 1
ATOM 2671 O O . THR B 1 161 ? 3.717 38.211 17.954 1.00 13.21 211 THR B O 1
ATOM 2675 N N . GLY B 1 162 ? 3.661 36.670 19.634 1.00 8.91 212 GLY B N 1
ATOM 2676 C CA . GLY B 1 162 ? 4.864 36.009 19.215 1.00 9.96 212 GLY B CA 1
ATOM 2677 C C . GLY B 1 162 ? 5.592 35.420 20.419 1.00 7.68 212 GLY B C 1
ATOM 2678 O O . GLY B 1 162 ? 5.438 35.883 21.586 1.00 9.38 212 GLY B O 1
ATOM 2679 N N . LEU B 1 163 ? 6.405 34.380 20.158 1.00 9.46 213 LEU B N 1
ATOM 2680 C CA . LEU B 1 163 ? 7.246 33.826 21.205 1.00 8.20 213 LEU B CA 1
ATOM 2681 C C . LEU B 1 163 ? 7.965 34.957 21.923 1.00 9.39 213 LEU B C 1
ATOM 2682 O O . LEU B 1 163 ? 8.527 35.827 21.304 1.00 10.65 213 LEU B O 1
ATOM 2687 N N . THR B 1 164 ? 7.976 34.831 23.240 1.00 8.20 214 THR B N 1
ATOM 2688 C CA . THR B 1 164 ? 8.613 35.864 24.067 1.00 10.31 214 THR B CA 1
ATOM 2689 C C . THR B 1 164 ? 10.135 35.718 24.166 1.00 10.91 214 THR B C 1
ATOM 2690 O O . THR B 1 164 ? 10.607 34.764 24.733 1.00 10.64 214 THR B O 1
ATOM 2694 N N . TRP B 1 165 ? 10.869 36.695 23.635 1.00 9.37 215 TRP B N 1
ATOM 2695 C CA . TRP B 1 165 ? 12.347 36.714 23.734 1.00 9.73 215 TRP B CA 1
ATOM 2696 C C . TRP B 1 165 ? 12.673 37.694 24.865 1.00 9.43 215 TRP B C 1
ATOM 2697 O O . TRP B 1 165 ? 11.798 38.313 25.449 1.00 12.02 215 TRP B O 1
ATOM 2708 N N . ASN B 1 166 ? 13.973 37.805 25.165 1.00 10.44 216 ASN B N 1
ATOM 2709 C CA . ASN B 1 166 ? 14.452 38.641 26.266 1.00 12.56 216 ASN B CA 1
ATOM 2710 C C . ASN B 1 166 ? 15.434 39.634 25.739 1.00 10.13 216 ASN B C 1
ATOM 2711 O O . ASN B 1 166 ? 16.577 39.290 25.517 1.00 11.72 216 ASN B O 1
ATOM 2716 N N . PRO B 1 167 ? 15.008 40.912 25.653 1.00 11.77 217 PRO B N 1
ATOM 2717 C CA . PRO B 1 167 ? 15.892 41.928 25.120 1.00 10.56 217 PRO B CA 1
ATOM 2718 C C . PRO B 1 167 ? 17.123 42.241 25.938 1.00 10.79 217 PRO B C 1
ATOM 2719 O O . PRO B 1 167 ? 18.067 42.825 25.380 1.00 13.10 217 PRO B O 1
ATOM 2723 N N . LYS B 1 168 ? 17.135 41.746 27.166 1.00 12.88 218 LYS B N 1
ATOM 2724 C CA . LYS B 1 168 ? 18.311 41.953 28.051 1.00 14.68 218 LYS B CA 1
ATOM 2725 C C . LYS B 1 168 ? 19.017 40.579 28.255 1.00 16.36 218 LYS B C 1
ATOM 2726 O O . LYS B 1 168 ? 19.930 40.417 29.082 1.00 19.35 218 LYS B O 1
ATOM 2732 N N . GLY B 1 169 ? 18.660 39.597 27.448 1.00 13.27 219 GLY B N 1
ATOM 2733 C CA . GLY B 1 169 ? 19.264 38.265 27.605 1.00 13.52 219 GLY B CA 1
ATOM 2734 C C . GLY B 1 169 ? 20.596 37.999 26.915 1.00 16.65 219 GLY B C 1
ATOM 2735 O O . GLY B 1 169 ? 21.262 38.930 26.390 1.00 19.29 219 GLY B O 1
ATOM 2736 N N . GLY B 1 170 ? 20.963 36.725 26.847 1.00 17.18 220 GLY B N 1
ATOM 2737 C CA . GLY B 1 170 ? 22.204 36.348 26.178 1.00 17.80 220 GLY B CA 1
ATOM 2738 C C . GLY B 1 170 ? 22.037 36.013 24.708 1.00 18.76 220 GLY B C 1
ATOM 2739 O O . GLY B 1 170 ? 20.998 36.285 24.055 1.00 16.53 220 GLY B O 1
ATOM 2740 N N . ASP B 1 171 ? 23.077 35.423 24.129 1.00 21.02 221 ASP B N 1
ATOM 2741 C CA . ASP B 1 171 ? 23.038 35.038 22.743 1.00 21.35 221 ASP B CA 1
ATOM 2742 C C . ASP B 1 171 ? 22.304 33.693 22.669 1.00 23.63 221 ASP B C 1
ATOM 2743 O O . ASP B 1 171 ? 22.682 32.756 23.368 1.00 26.27 221 ASP B O 1
ATOM 2748 N N . ALA B 1 172 ? 21.264 33.606 21.834 1.00 24.32 222 ALA B N 1
ATOM 2749 C CA . ALA B 1 172 ? 20.452 32.383 21.668 1.00 25.35 222 ALA B CA 1
ATOM 2750 C C . ALA B 1 172 ? 21.216 31.177 21.171 1.00 26.20 222 ALA B C 1
ATOM 2751 O O . ALA B 1 172 ? 20.886 30.027 21.547 1.00 28.37 222 ALA B O 1
ATOM 2753 N N . LYS B 1 173 ? 22.254 31.423 20.371 1.00 25.13 223 LYS B N 1
ATOM 2754 C CA . LYS B 1 173 ? 23.094 30.358 19.811 1.00 25.30 223 LYS B CA 1
ATOM 2755 C C . LYS B 1 173 ? 23.937 29.625 20.869 1.00 28.16 223 LYS B C 1
ATOM 2756 O O . LYS B 1 173 ? 24.454 28.534 20.601 1.00 29.04 223 LYS B O 1
ATOM 2762 N N . SER B 1 174 ? 24.054 30.199 22.071 1.00 28.69 224 SER B N 1
ATOM 2763 C CA . SER B 1 174 ? 24.878 29.626 23.138 1.00 27.76 224 SER B CA 1
ATOM 2764 C C . SER B 1 174 ? 24.311 29.935 24.505 1.00 28.34 224 SER B C 1
ATOM 2765 O O . SER B 1 174 ? 23.551 30.926 24.678 1.00 34.99 224 SER B O 1
ATOM 2768 N N . ALA B 1 175 ? 24.694 29.134 25.495 0.00 25.77 225 ALA B N 1
ATOM 2769 C CA . ALA B 1 175 ? 24.219 29.320 26.861 0.00 25.03 225 ALA B CA 1
ATOM 2770 C C . ALA B 1 175 ? 25.368 29.598 27.823 0.00 23.37 225 ALA B C 1
ATOM 2771 O O . ALA B 1 175 ? 26.483 29.914 27.404 0.00 23.57 225 ALA B O 1
ATOM 2773 N N . THR B 1 176 ? 25.086 29.475 29.117 0.00 19.40 226 THR B N 1
ATOM 2774 C CA . THR B 1 176 ? 26.093 29.705 30.144 0.00 16.54 226 THR B CA 1
ATOM 2775 C C . THR B 1 176 ? 26.885 28.434 30.398 0.00 18.80 226 THR B C 1
ATOM 2776 O O . THR B 1 176 ? 28.075 28.428 30.047 1.00 32.10 226 THR B O 1
#

GO terms:
  GO:0031982 vesicle (C, IDA)
  GO:0044354 macropinosome (C, IDA)
  GO:0001891 phagocytic cup (C, IDA)
  GO:0005737 cytoplasm (C, IDA)
  GO:0005774 vacuolar membrane (C, IDA)
  GO:0005938 cell cortex (C, IDA)
  GO:0030670 phagocytic vesicle membrane (C, IDA)
  GO:0031143 pseudopodium (C, IDA)
  GO:0031153 slug development involved in sorocarp development (P, IDA)
  GO:0010468 regulation of gene expression (P, IGI)
  GO:0031152 aggregation involved in sorocarp development (P, IGI)
  GO:0098609 cell-cell adhesion (P, IGI)
  GO:0007163 establishment or maintenance of cell polarity (P, IGI)
  GO:0031012 extracellular matrix (C, HDA)
  GO:0033298 contractile vacuole organization (P, IMP)
  GO:0000281 mitotic cytokinesis (P, IMP)
  GO:0006907 pinocytosis (P, IMP)
  GO:0006970 response to osmotic stress (P, IMP)
  GO:0005515 protein binding (F, IPI)

Foldseek 3Di:
DLVLLVVLCVVFVVLLLVLQVVPDPLSNVLSVLLVVLSVLLSQLLVLQAFAADADPVLVVVSCVVNVVSLVVLLVSLVVPPVDPCNLSSQLCNQLSCLSVLQVDFQPNLVNLVVSLVRSCVSLVVQCVVDPVNDVSSVSSSVSVSVSSVVVSVVCCVQVNGHRHGDNVHHHSSDHD/DLVVLVVLCVVFVVVLLVLQVVPDPLSNVLSVLLVQLSVLLSVLLVLQAFAADDDPVVVVVSCVSNVVSLVVLLVSLVVPPVDPCNLSSQLCNQLSCLSVLQVDFQPNLVNLVVSLVRSCVSLVVQCVPDVVNDVSSVSSSVSVSVSSVVVSVVCCVAVNGHRHGDNVHHHSVDDD

Organism: Dictyostelium discoideum (NCBI:txid44689)

Secondary structure (DSSP, 8-state):
-HHHHHHHIIIIIHHHHHHHHHH-HHHHHHHHHHHHHHHHHHHHHHHHHHEE---HHHHHHHTHHHHHHHHHHHHHHHT-TT-TTHHHHHHHHTSGGGGGGGG--S-HHHHHHHHHHHHHHHHHHHHHHHTTT-HHHHHHHHHHHHHHHHHHHHHHHHSTTS----TTSEESS---/-HHHHHHHIIIIIHHHHHHHHHH-HHHHHHHHHHHHHHHHHHHHHHHHHHB----HHHHHHHTHHHHHHHHHHHHHHHT-TT-TTHHHHHHHHTTGGGGGGGG--S-HHHHHHHHHHHHHHHHHHHHHHHTTT-HHHHHHHHHHHHHHHHHHHHHHHH-TTS----TTSB-TT---